Protein AF-A0A1G5KIU8-F1 (afdb_monomer_lite)

Secondary structure (DSSP, 8-state):
---------------------------SEEEEEEESSSTTEEEEEE-SSSSEEEEEE--SSSPPEEEEETTEEEEE-SSTT-PPPBB-EEEEEEEEEEEEEEETTEEEEEEEEEEEEEEE--SSS-EEEEEEEEEEEEEETTEEEEEEEEETTSTTHHHHHHHHHHHHTTT--TTTSPPEEESSPPP-B-

Foldseek 3Di:
DDDDDDDDDDDDDDDDDPDDDDDPPDQQKDKDKDFPDDPQKDWDDDDPDRAWTWMWGDDQVFIWIWIDGQQWTFIARAPDPDTEFIARADVPAWDTIKMFIDHNSHGFKIWTKGWHWDWDDDPPDTDIDTWIWIWMWTDDPRHIYTAAIFGPPDPPRVVVSVVCNVPPNVPDDPPPDDHYYHDDDDDTGD

pLDDT: mean 85.75, std 16.75, range [38.69, 98.81]

Structure (mmCIF, N/CA/C/O backbone):
data_AF-A0A1G5KIU8-F1
#
_entry.id   AF-A0A1G5KIU8-F1
#
loop_
_atom_site.group_PDB
_atom_site.id
_atom_site.type_symbol
_atom_site.label_atom_id
_atom_site.label_alt_id
_atom_site.label_comp_id
_atom_site.label_asym_id
_atom_site.label_entity_id
_atom_site.label_seq_id
_atom_site.pdbx_PDB_ins_code
_atom_site.Cartn_x
_atom_site.Cartn_y
_atom_site.Cartn_z
_atom_site.occupancy
_atom_site.B_iso_or_equiv
_atom_site.auth_seq_id
_atom_site.auth_comp_id
_atom_site.auth_asym_id
_atom_site.auth_atom_id
_atom_site.pdbx_PDB_model_num
ATOM 1 N N . MET A 1 1 ? 36.757 30.157 76.475 1.00 42.19 1 MET A N 1
ATOM 2 C CA . MET A 1 1 ? 35.934 31.330 76.841 1.00 42.19 1 MET A CA 1
ATOM 3 C C . MET A 1 1 ? 35.588 32.060 75.547 1.00 42.19 1 MET A C 1
ATOM 5 O O . MET A 1 1 ? 36.513 32.302 74.782 1.00 42.19 1 MET A O 1
ATOM 9 N N . ASN A 1 2 ? 34.291 32.345 75.343 1.00 38.69 2 ASN A N 1
ATOM 10 C CA . ASN A 1 2 ? 33.599 32.943 74.175 1.00 38.69 2 ASN A CA 1
ATOM 11 C C . ASN A 1 2 ? 33.426 32.095 72.889 1.00 38.69 2 ASN A C 1
ATOM 13 O O . ASN A 1 2 ? 34.360 31.392 72.514 1.00 38.69 2 ASN A O 1
ATOM 17 N N . PRO A 1 3 ? 32.333 32.294 72.111 1.00 53.41 3 PRO A N 1
ATOM 18 C CA . PRO A 1 3 ? 30.934 32.518 72.521 1.00 53.41 3 PRO A CA 1
ATOM 19 C C . PRO A 1 3 ? 29.900 31.734 71.661 1.00 53.41 3 PRO A C 1
ATOM 21 O O . PRO A 1 3 ? 30.242 30.947 70.781 1.00 53.41 3 PRO A O 1
ATOM 24 N N . GLU A 1 4 ? 28.624 31.955 71.979 1.00 43.19 4 GLU A N 1
ATOM 25 C CA . GLU A 1 4 ? 27.411 31.300 71.481 1.00 43.19 4 GLU A CA 1
ATOM 26 C C . GLU A 1 4 ? 26.907 31.764 70.091 1.00 43.19 4 GLU A C 1
ATOM 28 O O . GLU A 1 4 ? 27.058 32.916 69.696 1.00 43.19 4 GLU A O 1
ATOM 33 N N . ILE A 1 5 ? 26.283 30.804 69.394 1.00 52.97 5 ILE A N 1
ATOM 34 C CA . ILE A 1 5 ? 25.062 30.801 68.551 1.00 52.97 5 ILE A CA 1
ATOM 35 C C . ILE A 1 5 ? 24.464 32.148 68.085 1.00 52.97 5 ILE A C 1
ATOM 37 O O . ILE A 1 5 ? 24.001 32.924 68.910 1.00 52.97 5 ILE A O 1
ATOM 41 N N . VAL A 1 6 ? 24.212 32.274 66.768 1.00 42.62 6 VAL A N 1
ATOM 42 C CA . VAL A 1 6 ? 22.914 32.742 66.216 1.00 42.62 6 VAL A CA 1
ATOM 43 C C . VAL A 1 6 ? 22.621 31.993 64.904 1.00 42.62 6 VAL A C 1
ATOM 45 O O . VAL A 1 6 ? 23.309 32.191 63.906 1.00 42.62 6 VAL A O 1
ATOM 48 N N . VAL A 1 7 ? 21.593 31.139 64.886 1.00 48.84 7 VAL A N 1
ATOM 49 C CA . VAL A 1 7 ? 21.030 30.535 63.662 1.00 48.84 7 VAL A CA 1
ATOM 50 C C . VAL A 1 7 ? 19.710 31.242 63.360 1.00 48.84 7 VAL A C 1
ATOM 52 O O . VAL A 1 7 ? 18.773 31.168 64.150 1.00 48.84 7 VAL A O 1
ATOM 55 N N . LEU A 1 8 ? 19.632 31.932 62.220 1.00 44.78 8 LEU A N 1
ATOM 56 C CA . LEU A 1 8 ? 18.382 32.469 61.679 1.00 44.78 8 LEU A CA 1
ATOM 57 C C . LEU A 1 8 ? 17.614 31.349 60.965 1.00 44.78 8 LEU A C 1
ATOM 59 O O . LEU A 1 8 ? 18.066 30.827 59.947 1.00 44.78 8 LEU A O 1
ATOM 63 N N . ALA A 1 9 ? 16.443 30.993 61.489 1.00 45.09 9 ALA A N 1
ATOM 64 C CA . ALA A 1 9 ? 15.504 30.099 60.824 1.00 45.09 9 ALA A CA 1
ATOM 65 C C . ALA A 1 9 ? 14.709 30.873 59.756 1.00 45.09 9 ALA A C 1
ATOM 67 O O . ALA A 1 9 ? 13.923 31.762 60.082 1.00 45.09 9 ALA A O 1
ATOM 68 N N . ALA A 1 10 ? 14.899 30.530 58.481 1.00 51.41 10 ALA A N 1
ATOM 69 C CA . ALA A 1 10 ? 14.054 30.994 57.385 1.00 51.41 10 ALA A CA 1
ATOM 70 C C . ALA A 1 10 ? 12.892 30.007 57.187 1.00 51.41 10 ALA A C 1
ATOM 72 O O . ALA A 1 10 ? 13.098 28.856 56.804 1.00 51.41 10 ALA A O 1
ATOM 73 N N . ALA A 1 11 ? 11.665 30.451 57.460 1.00 55.78 11 ALA A N 1
ATOM 74 C CA . ALA A 1 11 ? 10.453 29.693 57.168 1.00 55.78 11 ALA A CA 1
ATOM 75 C C . ALA A 1 11 ? 10.149 29.763 55.660 1.00 55.78 11 ALA A C 1
ATOM 77 O O . ALA A 1 11 ? 9.696 30.792 55.159 1.00 55.78 11 ALA A O 1
ATOM 78 N N . ALA A 1 12 ? 10.410 28.679 54.927 1.00 56.47 12 ALA A N 1
ATOM 79 C CA . ALA A 1 12 ? 10.019 28.545 53.526 1.00 56.47 12 ALA A CA 1
ATOM 80 C C . ALA A 1 12 ? 8.592 27.978 53.440 1.00 56.47 12 ALA A C 1
ATOM 82 O O . ALA A 1 12 ? 8.334 26.833 53.805 1.00 56.47 12 ALA A O 1
ATOM 83 N N . CYS A 1 13 ? 7.665 28.815 52.976 1.00 47.84 13 CYS A N 1
ATOM 84 C CA . CYS A 1 13 ? 6.257 28.494 52.767 1.00 47.84 13 CYS A CA 1
ATOM 85 C C . CYS A 1 13 ? 6.114 27.507 51.591 1.00 47.84 13 CYS A C 1
ATOM 87 O O . CYS A 1 13 ? 6.379 27.857 50.439 1.00 47.84 13 CYS A O 1
ATOM 89 N N . THR A 1 14 ? 5.725 26.264 51.868 1.00 56.22 14 THR A N 1
ATOM 90 C CA . THR A 1 14 ? 5.451 25.230 50.864 1.00 56.22 14 THR A CA 1
ATOM 91 C C . THR A 1 14 ? 4.099 25.487 50.197 1.00 56.22 14 THR A C 1
ATOM 93 O O . THR A 1 14 ? 3.045 25.148 50.728 1.00 56.22 14 THR A O 1
ATOM 96 N N . PHE A 1 15 ? 4.115 26.077 49.000 1.00 55.81 15 PHE A N 1
ATOM 97 C CA . PHE A 1 15 ? 2.935 26.143 48.136 1.00 55.81 15 PHE A CA 1
ATOM 98 C C . PHE A 1 15 ? 2.619 24.743 47.592 1.00 55.81 15 PHE A C 1
ATOM 100 O O . PHE A 1 15 ? 3.294 24.240 46.695 1.00 55.81 15 PHE A O 1
ATOM 107 N N . ALA A 1 16 ? 1.586 24.104 48.143 1.00 58.34 16 ALA A N 1
ATOM 108 C CA . ALA A 1 16 ? 1.008 22.890 47.584 1.00 58.34 16 ALA A CA 1
ATOM 109 C C . ALA A 1 16 ? 0.236 23.245 46.301 1.00 58.34 16 ALA A C 1
ATOM 111 O O . ALA A 1 16 ? -0.897 23.718 46.357 1.00 58.34 16 ALA A O 1
ATOM 112 N N . PHE A 1 17 ? 0.857 23.040 45.138 1.00 60.34 17 PHE A N 1
ATOM 113 C CA . PHE A 1 17 ? 0.150 23.080 43.860 1.00 60.34 17 PHE A CA 1
ATOM 114 C C . PHE A 1 17 ? -0.729 21.824 43.739 1.00 60.34 17 PHE A C 1
ATOM 116 O O . PHE A 1 17 ? -0.189 20.715 43.768 1.00 60.34 17 PHE A O 1
ATOM 123 N N . PRO A 1 18 ? -2.062 21.943 43.600 1.00 56.31 18 PRO A N 1
ATOM 124 C CA . PRO A 1 18 ? -2.897 20.792 43.293 1.00 56.31 18 PRO A CA 1
ATOM 125 C C . PRO A 1 18 ? -2.510 20.263 41.908 1.00 56.31 18 PRO A C 1
ATOM 127 O O . PRO A 1 18 ? -2.566 20.984 40.911 1.00 56.31 18 PRO A O 1
ATOM 130 N N . ALA A 1 19 ? -2.086 19.001 41.850 1.00 61.44 19 ALA A N 1
ATOM 131 C CA . ALA A 1 19 ? -1.802 18.312 40.603 1.00 61.44 19 ALA A CA 1
ATOM 132 C C . ALA A 1 19 ? -3.113 18.133 39.823 1.00 61.44 19 ALA A C 1
ATOM 134 O O . ALA A 1 19 ? -3.921 17.261 40.143 1.00 61.44 19 ALA A O 1
ATOM 135 N N . LEU A 1 20 ? -3.343 18.965 38.801 1.00 64.88 20 LEU A N 1
ATOM 136 C CA . LEU A 1 20 ? -4.370 18.680 37.806 1.00 64.88 20 LEU A CA 1
ATOM 137 C C . LEU A 1 20 ? -3.975 17.390 37.079 1.00 64.88 20 LEU A C 1
ATOM 139 O O . LEU A 1 20 ? -2.972 17.349 36.365 1.00 64.88 20 LEU A O 1
ATOM 143 N N . ALA A 1 21 ? -4.773 16.339 37.260 1.00 56.06 21 ALA A N 1
ATOM 144 C CA . ALA A 1 21 ? -4.699 15.139 36.445 1.00 56.06 21 ALA A CA 1
ATOM 145 C C . ALA A 1 21 ? -4.994 15.524 34.987 1.00 56.06 21 ALA A C 1
ATOM 147 O O . ALA A 1 21 ? -6.122 15.867 34.637 1.00 56.06 21 ALA A O 1
ATOM 148 N N . GLN A 1 22 ? -3.966 15.505 34.140 1.00 53.38 22 GLN A N 1
ATOM 149 C CA . GLN A 1 22 ? -4.123 15.687 32.703 1.00 53.38 22 GLN A CA 1
ATOM 150 C C . GLN A 1 22 ? -4.703 14.393 32.128 1.00 53.38 22 GLN A C 1
ATOM 152 O O . GLN A 1 22 ? -3.988 13.415 31.919 1.00 53.38 22 GLN A O 1
ATOM 157 N N . THR A 1 23 ? -6.013 14.358 31.898 1.00 47.41 23 THR A N 1
ATOM 158 C CA . THR A 1 23 ? -6.638 13.312 31.090 1.00 47.41 23 THR A CA 1
ATOM 159 C C . THR A 1 23 ? -6.282 13.561 29.628 1.00 47.41 23 THR A C 1
ATOM 161 O O . THR A 1 23 ? -6.845 14.427 28.961 1.00 47.41 23 THR A O 1
ATOM 164 N N . SER A 1 24 ? -5.311 12.809 29.110 1.00 52.62 24 SER A N 1
ATOM 165 C CA . SER A 1 24 ? -5.066 12.743 27.674 1.00 52.62 24 SER A CA 1
ATOM 166 C C . SER A 1 24 ? -6.217 11.980 27.019 1.00 52.62 24 SER A C 1
ATOM 168 O O . SER A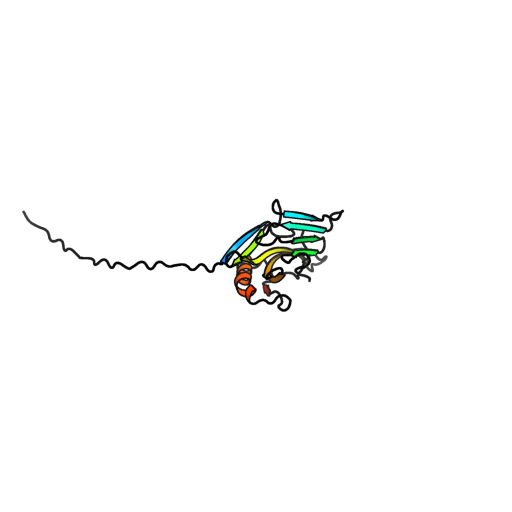 1 24 ? -6.248 10.752 26.979 1.00 52.62 24 SER A O 1
ATOM 170 N N . SER A 1 25 ? -7.194 12.717 26.493 1.00 52.16 25 SER A N 1
ATOM 171 C CA . SER A 1 25 ? -8.177 12.181 25.551 1.00 52.16 25 SER A CA 1
ATOM 172 C C . SER A 1 25 ? -7.442 11.781 24.271 1.00 52.16 25 SER A C 1
ATOM 174 O O . SER A 1 25 ? -7.351 12.558 23.321 1.00 52.16 25 SER A O 1
ATOM 176 N N . GLY A 1 26 ? -6.842 10.588 24.262 1.00 59.94 26 GLY A N 1
ATOM 177 C CA . GLY A 1 26 ? -6.290 9.996 23.051 1.00 59.94 26 GLY A CA 1
ATOM 178 C C . GLY A 1 26 ? -7.377 10.000 21.981 1.00 59.94 26 GLY A C 1
ATOM 179 O O . GLY A 1 26 ? -8.513 9.618 22.252 1.00 59.94 26 GLY A O 1
ATOM 180 N N . THR A 1 27 ? -7.049 10.451 20.772 1.00 66.50 27 THR A N 1
ATOM 181 C CA . THR A 1 27 ? -7.985 10.684 19.655 1.00 66.50 27 THR A CA 1
ATOM 182 C C . THR A 1 27 ? -8.676 9.417 19.135 1.00 66.50 27 THR A C 1
ATOM 184 O O . THR A 1 27 ? -9.233 9.427 18.043 1.00 66.50 27 THR A O 1
ATOM 187 N N . GLY A 1 28 ? -8.622 8.299 19.865 1.00 84.38 28 GLY A N 1
ATOM 188 C CA . GLY A 1 28 ? -9.102 6.988 19.437 1.00 84.38 28 GLY A CA 1
ATOM 189 C C . GLY A 1 28 ? -8.344 6.425 18.234 1.00 84.38 28 GLY A C 1
ATOM 190 O O . GLY A 1 28 ? -8.714 5.363 17.735 1.00 84.38 28 GLY A O 1
ATOM 191 N N . ARG A 1 29 ? -7.308 7.127 17.751 1.00 93.50 29 ARG A N 1
ATOM 192 C CA . ARG A 1 29 ? -6.517 6.732 16.591 1.00 93.50 29 ARG A CA 1
ATOM 193 C C . ARG A 1 29 ? -5.418 5.774 16.995 1.00 93.50 29 ARG A C 1
ATOM 195 O O . ARG A 1 29 ? -4.614 6.075 17.874 1.00 93.50 29 ARG A O 1
ATOM 202 N N . THR A 1 30 ? -5.376 4.635 16.324 1.00 96.88 30 THR A N 1
ATOM 203 C CA . THR A 1 30 ? -4.346 3.614 16.517 1.00 96.88 30 THR A CA 1
ATOM 204 C C . THR A 1 30 ? -3.905 3.049 15.172 1.00 96.88 30 THR A C 1
ATOM 206 O O . THR A 1 30 ? -4.512 3.316 14.132 1.00 96.88 30 THR A O 1
ATOM 209 N N . VAL A 1 31 ? -2.810 2.292 15.190 1.00 97.56 31 VAL A N 1
ATOM 210 C CA . VAL A 1 31 ? -2.226 1.663 14.005 1.00 97.56 31 VAL A CA 1
ATOM 211 C C . VAL A 1 31 ? -2.091 0.171 14.260 1.00 97.56 31 VAL A C 1
ATOM 213 O O . VAL A 1 31 ? -1.684 -0.234 15.349 1.00 97.56 31 VAL A O 1
ATOM 216 N N . ALA A 1 32 ? -2.409 -0.639 13.259 1.00 98.25 32 ALA A N 1
ATOM 217 C CA . ALA A 1 32 ? -2.139 -2.071 13.256 1.00 98.25 32 ALA A CA 1
ATOM 218 C C . ALA A 1 32 ? -1.384 -2.465 11.986 1.00 98.25 32 ALA A C 1
ATOM 220 O O . ALA A 1 32 ? -1.413 -1.748 10.989 1.00 98.25 32 ALA A O 1
ATOM 221 N N . TYR A 1 33 ? -0.717 -3.617 12.020 1.00 98.31 33 TYR A N 1
ATOM 222 C CA . TYR A 1 33 ? 0.023 -4.139 10.877 1.00 98.31 33 TYR A CA 1
ATOM 223 C C . TYR A 1 33 ? -0.380 -5.577 10.595 1.00 98.31 33 TYR A C 1
ATOM 225 O O . TYR A 1 33 ? -0.492 -6.382 11.521 1.00 98.31 33 TYR A O 1
ATOM 233 N N . THR A 1 34 ? -0.545 -5.901 9.318 1.00 98.38 34 THR A N 1
ATOM 234 C CA . THR A 1 34 ? -0.714 -7.282 8.851 1.00 98.38 34 THR A CA 1
ATOM 235 C C . THR A 1 34 ? 0.296 -7.584 7.759 1.00 98.38 34 THR A C 1
ATOM 237 O O . THR A 1 34 ? 0.764 -6.676 7.074 1.00 98.38 34 THR A O 1
ATOM 240 N N . GLU A 1 35 ? 0.643 -8.856 7.602 1.00 97.88 35 GLU A N 1
ATOM 241 C CA . GLU A 1 35 ? 1.580 -9.296 6.570 1.00 97.88 35 GLU A CA 1
ATOM 242 C C . GLU A 1 35 ? 0.864 -9.478 5.220 1.00 97.88 35 GLU A C 1
ATOM 244 O O . GLU A 1 35 ? -0.322 -9.812 5.176 1.00 97.88 35 GLU A O 1
ATOM 249 N N . THR A 1 36 ? 1.592 -9.277 4.121 1.00 96.25 36 THR A N 1
ATOM 250 C CA . THR A 1 36 ? 1.114 -9.483 2.737 1.00 96.25 36 THR A CA 1
ATOM 251 C C . THR A 1 36 ? 1.375 -10.895 2.212 1.00 96.25 36 THR A C 1
ATOM 253 O O . THR A 1 36 ? 0.907 -11.257 1.136 1.00 96.25 36 THR A O 1
ATOM 256 N N . SER A 1 37 ? 2.121 -11.708 2.966 1.00 94.50 37 SER A N 1
ATOM 257 C CA . SER A 1 37 ? 2.462 -13.091 2.626 1.00 94.50 37 SER A CA 1
ATOM 258 C C . SER A 1 37 ? 2.675 -13.942 3.886 1.00 94.50 37 SER A C 1
ATOM 260 O O . SER A 1 37 ? 2.728 -13.438 5.010 1.00 94.50 37 SER A O 1
ATOM 262 N N . GLY A 1 38 ? 2.803 -15.258 3.709 1.00 93.38 38 GLY A N 1
ATOM 263 C CA . GLY A 1 38 ? 3.096 -16.198 4.792 1.00 93.38 38 GLY A CA 1
ATOM 264 C C . GLY A 1 38 ? 1.851 -16.829 5.419 1.00 93.38 38 GLY A C 1
ATOM 265 O O . GLY A 1 38 ? 0.825 -17.005 4.771 1.00 93.38 38 GLY A O 1
ATOM 266 N N . LYS A 1 39 ? 1.948 -17.221 6.697 1.00 93.19 39 LYS A N 1
ATOM 267 C CA . LYS A 1 39 ? 0.963 -18.099 7.370 1.00 93.19 39 LYS A CA 1
ATOM 268 C C . LYS A 1 39 ? -0.434 -17.492 7.528 1.00 93.19 39 LYS A C 1
ATOM 270 O O . LYS A 1 39 ? -1.391 -18.219 7.777 1.00 93.19 39 LYS A O 1
ATOM 275 N N . THR A 1 40 ? -0.551 -16.171 7.445 1.00 92.88 40 THR A N 1
ATOM 276 C CA . THR A 1 40 ? -1.834 -15.459 7.509 1.00 92.88 40 THR A CA 1
ATOM 277 C C . THR A 1 40 ? -2.534 -15.392 6.160 1.00 92.88 40 THR A C 1
ATOM 279 O O . THR A 1 40 ? -3.638 -14.857 6.103 1.00 92.88 40 THR A O 1
ATOM 282 N N . CYS A 1 41 ? -1.916 -15.914 5.100 1.00 94.81 41 CYS A N 1
ATOM 283 C CA . CYS A 1 41 ? -2.399 -15.809 3.737 1.00 94.81 41 CYS A CA 1
ATOM 284 C C . CYS A 1 41 ? -2.779 -17.171 3.156 1.00 94.81 41 CYS A C 1
ATOM 286 O O . CYS A 1 41 ? -2.166 -18.194 3.460 1.00 94.81 41 CYS A O 1
ATOM 288 N N . LYS A 1 42 ? -3.809 -17.171 2.313 1.00 93.81 42 LYS A N 1
ATOM 289 C CA . LYS A 1 42 ? -4.342 -18.337 1.618 1.00 93.81 42 LYS A CA 1
ATOM 290 C C . LYS A 1 42 ? -4.435 -18.032 0.127 1.00 93.81 42 LYS A C 1
ATOM 292 O O . LYS A 1 42 ? -5.146 -17.109 -0.266 1.00 93.81 42 LYS A O 1
ATOM 297 N N . THR A 1 43 ? -3.760 -18.838 -0.685 1.00 91.00 43 THR A N 1
ATOM 298 C CA . THR A 1 43 ? -3.920 -18.843 -2.144 1.00 91.00 43 THR A CA 1
ATOM 299 C C . THR A 1 43 ? -5.329 -19.311 -2.501 1.00 91.00 43 THR A C 1
ATOM 301 O O . THR A 1 43 ? -5.814 -20.306 -1.955 1.00 91.00 43 THR A O 1
ATOM 304 N N . LEU A 1 44 ? -6.004 -18.565 -3.371 1.00 83.81 44 LEU A N 1
ATOM 305 C CA . LEU A 1 44 ? -7.387 -18.816 -3.775 1.00 83.81 44 LEU A CA 1
ATOM 306 C C . LEU A 1 44 ? -7.462 -19.556 -5.103 1.00 83.81 44 LEU A C 1
ATOM 308 O O . LEU A 1 44 ? -8.197 -20.534 -5.216 1.00 83.81 44 LEU A O 1
ATOM 312 N N . SER A 1 45 ? -6.667 -19.118 -6.072 1.00 74.00 45 SER A N 1
ATOM 313 C CA . SER A 1 45 ? -6.498 -19.797 -7.341 1.00 74.00 45 SER A CA 1
ATOM 314 C C . SER A 1 45 ? -5.024 -19.775 -7.737 1.00 74.00 45 SER A C 1
ATOM 316 O O . SER A 1 45 ? -4.265 -18.864 -7.401 1.00 74.00 45 SER A O 1
ATOM 318 N N . ASN A 1 46 ? -4.621 -20.848 -8.402 1.00 61.97 46 ASN A N 1
ATOM 319 C CA . ASN A 1 46 ? -3.411 -20.919 -9.198 1.00 61.97 46 ASN A CA 1
ATOM 320 C C . ASN A 1 46 ? -3.888 -21.559 -10.499 1.00 61.97 46 ASN A C 1
ATOM 322 O O . ASN A 1 46 ? -3.962 -22.788 -10.591 1.00 61.97 46 ASN A O 1
ATOM 326 N N . GLN A 1 47 ? -4.410 -20.747 -11.423 1.00 52.41 47 GLN A N 1
ATOM 327 C CA . GLN A 1 47 ? -4.767 -21.285 -12.733 1.00 52.41 47 GLN A CA 1
ATOM 328 C C . GLN A 1 47 ? -3.469 -21.787 -13.376 1.00 52.41 47 GLN A C 1
ATOM 330 O O . GLN A 1 47 ? -2.435 -21.130 -13.281 1.00 52.41 47 GLN A O 1
ATOM 335 N N . GLY A 1 48 ? -3.505 -23.018 -13.891 1.00 46.69 48 GLY A N 1
ATOM 336 C CA . GLY A 1 48 ? -2.322 -23.756 -14.329 1.00 46.69 48 GLY A CA 1
ATOM 337 C C . GLY A 1 48 ? -1.385 -22.937 -15.222 1.00 46.69 48 GLY A C 1
ATOM 338 O O . GLY A 1 48 ? -1.824 -22.086 -15.983 1.00 46.69 48 GLY A O 1
ATOM 339 N N . GLU A 1 49 ? -0.091 -23.233 -15.092 1.00 48.19 49 GLU A N 1
ATOM 340 C CA . GLU A 1 49 ? 1.037 -22.556 -15.751 1.00 48.19 49 GLU A CA 1
ATOM 341 C C . GLU A 1 49 ? 1.273 -21.083 -15.356 1.00 48.19 49 GLU A C 1
ATOM 343 O O . GLU A 1 49 ? 1.759 -20.288 -16.142 1.00 48.19 49 GLU A O 1
ATOM 348 N N . GLY A 1 50 ? 1.053 -20.728 -14.084 1.00 54.75 50 GLY A N 1
ATOM 349 C CA . GLY A 1 50 ? 1.874 -19.710 -13.406 1.00 54.75 50 GLY A CA 1
ATOM 350 C C . GLY A 1 50 ? 1.730 -18.253 -13.867 1.00 54.75 50 GLY A C 1
ATOM 351 O O . GLY A 1 50 ? 2.589 -17.443 -13.525 1.00 54.75 50 GLY A O 1
ATOM 352 N N . GLU A 1 51 ? 0.676 -17.904 -14.607 1.00 70.38 51 GLU A N 1
ATOM 353 C CA . GLU A 1 51 ? 0.483 -16.534 -15.106 1.00 70.38 51 GLU A CA 1
ATOM 354 C C . GLU A 1 51 ? -0.291 -15.613 -14.159 1.00 70.38 51 GLU A C 1
ATOM 356 O O . GLU A 1 51 ? -0.094 -14.400 -14.222 1.00 70.38 51 GLU A O 1
ATOM 361 N N . ILE A 1 52 ? -1.164 -16.156 -13.303 1.00 78.56 52 ILE A N 1
ATOM 362 C CA . ILE A 1 52 ? -1.992 -15.378 -12.371 1.00 78.56 52 ILE A CA 1
ATOM 363 C C . ILE A 1 52 ? -2.010 -16.077 -11.014 1.00 78.56 52 ILE A C 1
ATOM 365 O O . ILE A 1 52 ? -2.464 -17.217 -10.891 1.00 78.56 52 ILE A O 1
ATOM 369 N N . VAL A 1 53 ? -1.545 -15.372 -9.985 1.00 87.88 53 VAL A N 1
ATOM 370 C CA . VAL A 1 53 ? -1.585 -15.832 -8.597 1.00 87.88 53 VAL A CA 1
ATOM 371 C C . VAL A 1 53 ? -2.535 -14.947 -7.808 1.00 87.88 53 VAL A C 1
ATOM 373 O O . VAL A 1 53 ? -2.339 -13.739 -7.710 1.00 87.88 53 VAL A O 1
ATOM 376 N N . GLU A 1 54 ? -3.545 -15.561 -7.198 1.00 90.62 54 GLU A N 1
ATOM 377 C CA . GLU A 1 54 ? -4.514 -14.862 -6.357 1.00 90.62 54 GLU A CA 1
ATOM 378 C C . GLU A 1 54 ? -4.436 -15.364 -4.919 1.00 90.62 54 GLU A C 1
ATOM 380 O O . GLU A 1 54 ? -4.462 -16.572 -4.654 1.00 90.62 54 GLU A O 1
ATOM 385 N N . TRP A 1 55 ? -4.393 -14.450 -3.954 1.00 92.88 55 TRP A N 1
ATOM 386 C CA . TRP A 1 55 ? -4.411 -14.814 -2.541 1.00 92.88 55 TRP A CA 1
ATOM 387 C C . TRP A 1 55 ? -5.147 -13.789 -1.688 1.00 92.88 55 TRP A C 1
ATOM 389 O O . TRP A 1 55 ? -5.321 -12.633 -2.057 1.00 92.88 55 TRP A O 1
ATOM 399 N N . LYS A 1 56 ? -5.587 -14.229 -0.510 1.00 94.56 56 LYS A N 1
ATOM 400 C CA . LYS A 1 56 ? -6.100 -13.354 0.549 1.00 94.56 56 LYS A CA 1
ATOM 401 C C . LYS A 1 56 ? -5.251 -13.488 1.788 1.00 94.56 56 LYS A C 1
ATOM 403 O O . LYS A 1 56 ? -4.804 -14.589 2.102 1.00 94.56 56 LYS A O 1
ATOM 408 N N . CYS A 1 57 ? -5.075 -12.400 2.520 1.00 95.50 57 CYS A N 1
ATOM 409 C CA . CYS A 1 57 ? -4.430 -12.415 3.828 1.00 95.50 57 CYS A CA 1
ATOM 410 C C . CYS A 1 57 ? -5.408 -11.986 4.912 1.00 95.50 57 CYS A C 1
ATOM 412 O O . CYS A 1 57 ? -6.281 -11.165 4.663 1.00 95.50 57 CYS A O 1
ATOM 414 N N . ARG A 1 58 ? -5.232 -12.502 6.132 1.00 96.62 58 ARG A N 1
ATOM 415 C CA . ARG A 1 58 ? -5.981 -12.021 7.295 1.00 96.62 58 ARG A CA 1
ATOM 416 C C . ARG A 1 58 ? -5.657 -10.549 7.548 1.00 96.62 58 ARG A C 1
ATOM 418 O O . ARG A 1 58 ? -4.520 -10.233 7.903 1.00 96.62 58 ARG A O 1
ATOM 425 N N . GLY A 1 59 ? -6.650 -9.681 7.388 1.00 95.44 59 GLY A N 1
ATOM 426 C CA . GLY A 1 59 ? -6.523 -8.247 7.652 1.00 95.44 59 GLY A CA 1
ATOM 427 C C . GLY A 1 59 ? -7.139 -7.821 8.988 1.00 95.44 59 GLY A C 1
ATOM 428 O O . GLY A 1 59 ? -7.359 -8.638 9.886 1.00 95.44 59 GLY A O 1
ATOM 429 N N . VAL A 1 60 ? -7.418 -6.521 9.131 1.00 95.88 60 VAL A N 1
ATOM 430 C CA . VAL A 1 60 ? -8.135 -5.970 10.292 1.00 95.88 60 VAL A CA 1
ATOM 431 C C . VAL A 1 60 ? -9.563 -5.660 9.873 1.00 95.88 60 VAL A C 1
ATOM 433 O O . VAL A 1 60 ? -9.786 -4.798 9.034 1.00 95.88 60 VAL A O 1
ATOM 436 N N . GLY A 1 61 ? -10.540 -6.387 10.419 1.00 91.50 61 GLY A N 1
ATOM 437 C CA . GLY A 1 61 ? -11.964 -6.231 10.085 1.00 91.50 61 GLY A CA 1
ATOM 438 C C . GLY A 1 61 ? -12.367 -6.707 8.682 1.00 91.50 61 GLY A C 1
ATOM 439 O O . GLY A 1 61 ? -13.546 -6.962 8.461 1.00 91.50 61 GLY A O 1
ATOM 440 N N . ARG A 1 62 ? -11.411 -6.862 7.759 1.00 92.31 62 ARG A N 1
ATOM 441 C CA . ARG A 1 62 ? -11.585 -7.422 6.416 1.00 92.31 62 ARG A CA 1
ATOM 442 C C . ARG A 1 62 ? -10.267 -7.962 5.871 1.00 92.31 62 ARG A C 1
ATOM 444 O O . ARG A 1 62 ? -9.209 -7.498 6.292 1.00 92.31 62 ARG A O 1
ATOM 451 N N . ASP A 1 63 ? -10.342 -8.888 4.924 1.00 94.62 63 ASP A N 1
ATOM 452 C CA . ASP A 1 63 ? -9.173 -9.544 4.337 1.00 94.62 63 ASP A CA 1
ATOM 453 C C . ASP A 1 63 ? -8.780 -8.877 3.011 1.00 94.62 63 ASP A C 1
ATOM 455 O O . ASP A 1 63 ? -9.599 -8.873 2.091 1.00 94.62 63 ASP A O 1
ATOM 459 N N . PRO A 1 64 ? -7.562 -8.316 2.879 1.00 95.50 64 PRO A N 1
ATOM 460 C CA . PRO A 1 64 ? -7.060 -7.860 1.590 1.00 95.50 64 PRO A CA 1
ATOM 461 C C . PRO A 1 64 ? -6.928 -9.027 0.608 1.00 95.50 64 PRO A C 1
ATOM 463 O O . PRO A 1 64 ? -6.425 -10.101 0.961 1.00 95.50 64 PRO A O 1
ATOM 466 N N . PHE A 1 65 ? -7.360 -8.781 -0.623 1.00 94.50 65 PHE A N 1
ATOM 467 C CA . PHE A 1 65 ? -7.189 -9.640 -1.784 1.00 94.50 65 PHE A CA 1
ATOM 468 C C . PHE A 1 65 ? -6.032 -9.127 -2.636 1.00 94.50 65 PHE A C 1
ATOM 470 O O . PHE A 1 65 ? -5.829 -7.926 -2.785 1.00 94.50 65 PHE A O 1
ATOM 477 N N . PHE A 1 66 ? -5.269 -10.050 -3.191 1.00 94.00 66 PHE A N 1
ATOM 478 C CA . PHE A 1 66 ? -4.106 -9.767 -4.005 1.00 94.00 66 PHE A CA 1
ATOM 479 C C . PHE A 1 66 ? -4.217 -10.572 -5.289 1.00 94.00 66 PHE A C 1
ATOM 481 O O . PHE A 1 66 ? -4.562 -11.756 -5.248 1.00 94.00 66 PHE A O 1
ATOM 488 N N . ILE A 1 67 ? -3.883 -9.927 -6.397 1.00 92.06 67 ILE A N 1
ATOM 489 C CA . ILE A 1 67 ? -3.738 -10.546 -7.707 1.00 92.06 67 ILE A CA 1
ATOM 490 C C . ILE A 1 67 ? -2.388 -10.130 -8.276 1.00 92.06 67 ILE A C 1
ATOM 492 O O . ILE A 1 67 ? -2.100 -8.940 -8.386 1.00 92.06 67 ILE A O 1
ATOM 496 N N . ASP A 1 68 ? -1.559 -11.110 -8.604 1.00 90.12 68 ASP A N 1
ATOM 497 C CA . ASP A 1 68 ? -0.273 -10.917 -9.263 1.00 90.12 68 ASP A CA 1
ATOM 498 C C . ASP A 1 68 ? -0.296 -11.663 -10.591 1.00 90.12 68 ASP A C 1
ATOM 500 O O . ASP A 1 68 ? -0.206 -12.893 -10.633 1.00 90.12 68 ASP A O 1
ATOM 504 N N . ALA A 1 69 ? -0.499 -10.908 -11.667 1.00 86.69 69 ALA A N 1
ATOM 505 C CA . ALA A 1 69 ?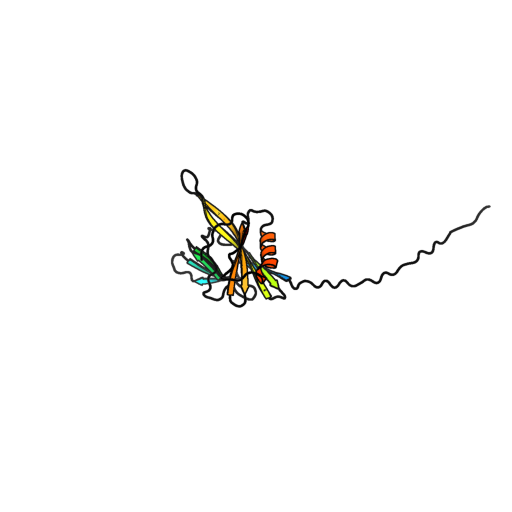 -0.352 -11.377 -13.029 1.00 86.69 69 ALA A CA 1
ATOM 506 C C . ALA A 1 69 ? 0.829 -10.676 -13.700 1.00 86.69 69 ALA A C 1
ATOM 508 O O . ALA A 1 69 ? 1.159 -9.534 -13.378 1.00 86.69 69 ALA A O 1
ATOM 509 N N . VAL A 1 70 ? 1.408 -11.322 -14.715 1.00 81.62 70 VAL A N 1
ATOM 510 C CA . VAL A 1 70 ? 2.631 -10.860 -15.404 1.00 81.62 70 VAL A CA 1
ATOM 511 C C . VAL A 1 70 ? 2.593 -9.371 -15.781 1.00 81.62 70 VAL A C 1
ATOM 513 O O . VAL A 1 70 ? 3.596 -8.667 -15.667 1.00 81.62 70 VAL A O 1
ATOM 516 N N . THR A 1 71 ? 1.441 -8.871 -16.232 1.00 86.25 71 THR A N 1
ATOM 517 C CA . THR A 1 71 ? 1.284 -7.480 -16.690 1.00 86.25 71 THR A CA 1
ATOM 518 C C . THR A 1 71 ? 0.393 -6.624 -15.791 1.00 86.25 71 THR A C 1
ATOM 520 O O . THR A 1 71 ? 0.340 -5.402 -15.987 1.00 86.25 71 THR A O 1
ATOM 523 N N . LEU A 1 72 ? -0.271 -7.231 -14.802 1.00 89.50 72 LEU A N 1
ATOM 524 C CA . LEU A 1 72 ? -1.251 -6.572 -13.948 1.00 89.50 72 LEU A CA 1
ATOM 525 C C . LEU A 1 72 ? -1.215 -7.129 -12.525 1.00 89.50 72 LEU A C 1
ATOM 527 O O . LEU A 1 72 ? -1.565 -8.274 -12.268 1.00 89.50 72 LEU A O 1
ATOM 531 N N . GLY A 1 73 ? -0.847 -6.258 -11.602 1.00 92.31 73 GLY A N 1
ATOM 532 C CA . GLY A 1 73 ? -0.888 -6.476 -10.176 1.00 92.31 73 GLY A CA 1
ATOM 533 C C . GLY A 1 73 ? -1.941 -5.606 -9.513 1.00 92.31 73 GLY A C 1
ATOM 534 O O . GLY A 1 73 ? -2.142 -4.463 -9.921 1.00 92.31 73 GLY A O 1
ATOM 535 N N . GLY A 1 74 ? -2.587 -6.115 -8.471 1.00 93.81 74 GLY A N 1
ATOM 536 C CA . GLY A 1 74 ? -3.575 -5.372 -7.698 1.00 93.81 74 GLY A CA 1
ATOM 537 C C . GLY A 1 74 ? -3.630 -5.817 -6.242 1.00 93.81 74 GLY A C 1
ATOM 538 O O . GLY A 1 74 ? -3.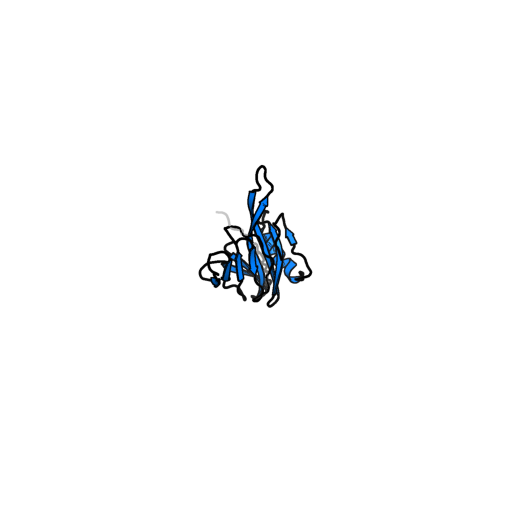473 -6.998 -5.930 1.00 93.81 74 GLY A O 1
ATOM 539 N N . VAL A 1 75 ? -3.867 -4.858 -5.348 1.00 95.38 75 VAL A N 1
ATOM 540 C CA . VAL A 1 75 ? -4.225 -5.124 -3.951 1.00 95.38 75 VAL A CA 1
ATOM 541 C C . VAL A 1 75 ? -5.574 -4.484 -3.705 1.00 95.38 75 VAL A C 1
ATOM 543 O O . VAL A 1 75 ? -5.692 -3.259 -3.736 1.00 95.38 75 VAL A O 1
ATOM 546 N N . ALA A 1 76 ? -6.561 -5.327 -3.451 1.00 95.00 76 ALA A N 1
ATOM 547 C CA . ALA A 1 76 ? -7.921 -4.922 -3.204 1.00 95.00 76 ALA A CA 1
ATOM 548 C C . ALA A 1 76 ? -8.272 -5.064 -1.728 1.00 95.00 76 ALA A C 1
ATOM 550 O O . ALA A 1 76 ? -7.980 -6.067 -1.074 1.00 95.00 76 ALA A O 1
ATOM 551 N N . PHE A 1 77 ? -8.916 -4.039 -1.200 1.00 95.25 77 PHE A N 1
ATOM 552 C CA . PHE A 1 77 ? -9.516 -4.040 0.116 1.00 95.25 77 PHE A CA 1
ATOM 553 C C . PHE A 1 77 ? -11.026 -4.125 0.015 1.00 95.25 77 PHE A C 1
ATOM 555 O O . PHE A 1 77 ? -11.600 -4.548 1.003 1.00 95.25 77 PHE A O 1
ATOM 562 N N . GLY A 1 78 ? -11.654 -3.773 -1.114 1.00 88.06 78 GLY A N 1
ATOM 563 C CA . GLY A 1 78 ? -13.096 -3.883 -1.363 1.00 88.06 78 GLY A CA 1
ATOM 564 C C . GLY A 1 78 ? -13.671 -5.295 -1.177 1.00 88.06 78 GLY A C 1
ATOM 565 O O . GLY A 1 78 ? -12.960 -6.273 -0.946 1.00 88.06 78 GLY A O 1
ATOM 566 N N . LYS A 1 79 ? -15.000 -5.413 -1.169 1.00 81.06 79 LYS A N 1
ATOM 567 C CA . LYS A 1 79 ? -15.669 -6.723 -1.157 1.00 81.06 79 LYS A CA 1
ATOM 568 C C . LYS A 1 79 ? -15.488 -7.404 -2.512 1.00 81.06 79 LYS A C 1
ATOM 570 O O . LYS A 1 79 ? -15.439 -6.727 -3.531 1.00 81.06 79 LYS A O 1
ATOM 575 N N . ASP A 1 80 ? -15.435 -8.736 -2.486 1.00 61.91 80 ASP A N 1
ATOM 576 C CA . ASP A 1 80 ? -15.307 -9.648 -3.630 1.00 61.91 80 ASP A CA 1
ATOM 577 C C . ASP A 1 80 ? -15.909 -9.093 -4.939 1.00 61.91 80 ASP A C 1
ATOM 579 O O . ASP A 1 80 ? -17.123 -9.137 -5.139 1.00 61.91 80 ASP A O 1
ATOM 583 N N . GLY A 1 81 ? -15.044 -8.571 -5.819 1.00 51.00 81 GLY A N 1
ATOM 584 C CA . GLY A 1 81 ? -15.390 -8.057 -7.151 1.00 51.00 81 GLY A CA 1
ATOM 585 C C . GLY A 1 81 ? -15.110 -6.566 -7.375 1.00 51.00 81 GLY A C 1
ATOM 586 O O . GLY A 1 81 ? -14.936 -6.163 -8.527 1.00 51.00 81 GLY A O 1
ATOM 587 N N . GLU A 1 82 ? -15.014 -5.755 -6.316 1.00 64.19 82 GLU A N 1
ATOM 588 C CA . GLU A 1 82 ? -14.502 -4.385 -6.433 1.00 64.19 82 GLU A CA 1
ATOM 589 C C . GLU A 1 82 ? -12.981 -4.432 -6.586 1.00 64.19 82 GLU A C 1
ATOM 591 O O . GLU A 1 82 ? -12.274 -4.891 -5.689 1.00 64.19 82 GLU A O 1
ATOM 596 N N . HIS A 1 83 ? -12.496 -3.991 -7.746 1.00 70.81 83 HIS A N 1
ATOM 597 C CA . HIS A 1 83 ? -11.072 -3.874 -8.017 1.00 70.81 83 HIS A CA 1
ATOM 598 C C . HIS A 1 83 ? -10.659 -2.417 -7.850 1.00 70.81 83 HIS A C 1
ATOM 600 O O . HIS A 1 83 ? -11.169 -1.523 -8.526 1.00 70.81 83 HIS A O 1
ATOM 606 N N . GLU A 1 84 ? -9.732 -2.175 -6.937 1.00 91.12 84 GLU A N 1
ATOM 607 C CA . GLU A 1 84 ? -8.964 -0.944 -6.910 1.00 91.12 84 GLU A CA 1
ATOM 608 C C . GLU A 1 84 ? -7.952 -0.903 -8.067 1.00 91.12 84 GLU A C 1
ATOM 610 O O . GLU A 1 84 ? -7.570 -1.954 -8.591 1.00 91.12 84 GLU A O 1
ATOM 615 N N . PRO A 1 85 ? -7.479 0.299 -8.453 1.00 93.69 85 PRO A N 1
ATOM 616 C CA . PRO A 1 85 ? -6.554 0.442 -9.568 1.00 93.69 85 PRO A CA 1
ATOM 617 C C . PRO A 1 85 ? -5.319 -0.461 -9.449 1.00 93.69 85 PRO A C 1
ATOM 619 O O . PRO A 1 85 ? -4.632 -0.474 -8.425 1.00 93.69 85 PRO A O 1
ATOM 622 N N . GLY A 1 86 ? -5.000 -1.178 -10.521 1.00 93.69 86 GLY A N 1
ATOM 623 C CA . GLY A 1 86 ? -3.824 -2.029 -10.628 1.00 93.69 86 GLY A CA 1
ATOM 624 C C . GLY A 1 86 ? -2.554 -1.289 -11.057 1.00 93.69 86 GLY A C 1
ATOM 625 O O . GLY A 1 86 ? -2.536 -0.087 -11.335 1.00 93.69 86 GLY A O 1
ATOM 626 N N . PHE A 1 87 ? -1.453 -2.027 -11.133 1.00 94.81 87 PHE A N 1
ATOM 627 C CA . PHE A 1 87 ? -0.132 -1.554 -11.542 1.00 94.81 87 PHE A CA 1
ATOM 628 C C . PHE A 1 87 ? 0.619 -2.651 -12.301 1.00 94.81 87 PHE A C 1
ATOM 630 O O . PHE A 1 87 ? 0.250 -3.814 -12.233 1.00 94.81 87 PHE A O 1
ATOM 637 N N . THR A 1 88 ? 1.682 -2.312 -13.031 1.00 94.00 88 THR A N 1
ATOM 638 C CA . THR A 1 88 ? 2.576 -3.333 -13.605 1.00 94.00 88 THR A CA 1
ATOM 639 C C . THR A 1 88 ? 3.536 -3.810 -12.513 1.00 94.00 88 THR A C 1
ATOM 641 O O . THR A 1 88 ? 4.371 -3.008 -12.078 1.00 94.00 88 THR A O 1
ATOM 644 N N . PRO A 1 89 ? 3.428 -5.060 -12.032 1.00 92.44 89 PRO A N 1
ATOM 645 C CA . PRO A 1 89 ? 4.187 -5.507 -10.876 1.00 92.44 89 PRO A CA 1
ATOM 646 C C . PRO A 1 89 ? 5.658 -5.741 -11.225 1.00 92.44 89 PRO A C 1
ATOM 648 O O . PRO A 1 89 ? 6.026 -5.991 -12.377 1.00 92.44 89 PRO A O 1
ATOM 651 N N . SER A 1 90 ? 6.517 -5.620 -10.216 1.00 91.81 90 SER A N 1
ATOM 652 C CA . SER A 1 90 ? 7.893 -6.117 -10.268 1.00 91.81 90 SER A CA 1
ATOM 653 C C . SER A 1 90 ? 7.982 -7.542 -9.717 1.00 91.81 90 SER A C 1
ATOM 655 O O . SER A 1 90 ? 6.996 -8.069 -9.215 1.00 91.81 90 SER A O 1
ATOM 657 N N . GLN A 1 91 ? 9.164 -8.168 -9.776 1.00 88.69 91 GLN A N 1
ATOM 658 C CA . GLN A 1 91 ? 9.371 -9.490 -9.158 1.00 88.69 91 GLN A CA 1
ATOM 659 C C . GLN A 1 91 ? 9.100 -9.477 -7.648 1.00 88.69 91 GLN A C 1
ATOM 661 O O . GLN A 1 91 ? 8.644 -10.466 -7.083 1.00 88.69 91 GLN A O 1
ATOM 666 N N . GLU A 1 92 ? 9.386 -8.356 -6.984 1.00 90.00 92 GLU A N 1
ATOM 667 C CA . GLU A 1 92 ? 8.805 -8.080 -5.676 1.00 90.00 92 GLU A CA 1
ATOM 668 C C . GLU A 1 92 ? 7.452 -7.417 -5.933 1.00 90.00 92 GLU A C 1
ATOM 670 O O . GLU A 1 92 ? 7.407 -6.365 -6.554 1.00 90.00 92 GLU A O 1
ATOM 675 N N . PHE A 1 93 ? 6.345 -8.031 -5.530 1.00 90.62 93 PHE A N 1
ATOM 676 C CA . PHE A 1 93 ? 5.006 -7.516 -5.833 1.00 90.62 93 PHE A CA 1
ATOM 677 C C . PHE A 1 93 ? 4.608 -6.365 -4.891 1.00 90.62 93 PHE A C 1
ATOM 679 O O . PHE A 1 93 ? 4.272 -5.248 -5.299 1.00 90.62 93 PHE A O 1
ATOM 686 N N . THR A 1 94 ? 4.723 -6.624 -3.586 1.00 95.44 94 THR A N 1
ATOM 687 C CA . THR A 1 94 ? 4.389 -5.692 -2.500 1.00 95.44 94 THR A CA 1
ATOM 688 C C . THR A 1 94 ? 5.427 -5.729 -1.393 1.00 95.44 94 THR A C 1
ATOM 690 O O . THR A 1 94 ? 6.114 -6.730 -1.202 1.00 95.44 94 THR A O 1
ATOM 693 N N . GLY A 1 95 ? 5.476 -4.669 -0.583 1.00 96.81 95 GLY A N 1
ATOM 694 C CA . GLY A 1 95 ? 6.178 -4.706 0.697 1.00 96.81 95 GLY A CA 1
ATOM 695 C C . GLY A 1 95 ? 5.567 -5.743 1.640 1.00 96.81 95 GLY A C 1
ATOM 696 O O . GLY A 1 95 ? 4.449 -6.212 1.444 1.00 96.81 95 GLY A O 1
ATOM 697 N N . LYS A 1 96 ? 6.296 -6.080 2.705 1.00 97.25 96 LYS A N 1
ATOM 698 C CA . LYS A 1 96 ? 5.914 -7.168 3.624 1.00 97.25 96 LYS A CA 1
ATOM 699 C C . LYS A 1 96 ? 4.651 -6.883 4.439 1.00 97.25 96 LYS A C 1
ATOM 701 O O . LYS A 1 96 ? 4.006 -7.816 4.896 1.00 97.25 96 LYS A O 1
ATOM 706 N N . LYS A 1 97 ? 4.305 -5.607 4.634 1.00 97.81 97 LYS A N 1
ATOM 707 C CA . LYS A 1 97 ? 3.254 -5.182 5.561 1.00 97.81 97 LYS A CA 1
ATOM 708 C C . LYS A 1 97 ? 2.239 -4.249 4.923 1.00 97.81 97 LYS A C 1
ATOM 710 O O . LYS A 1 97 ? 2.591 -3.415 4.089 1.00 97.81 97 LYS A O 1
ATOM 715 N N . ILE A 1 98 ? 1.015 -4.353 5.424 1.00 98.62 98 ILE A N 1
ATOM 716 C CA . ILE A 1 98 ? -0.036 -3.346 5.309 1.00 98.62 98 ILE A CA 1
ATOM 717 C C . ILE A 1 98 ? -0.133 -2.634 6.654 1.00 98.62 98 ILE A C 1
ATOM 719 O O . ILE A 1 98 ? -0.253 -3.281 7.696 1.00 98.62 98 ILE A O 1
ATOM 723 N N . GLU A 1 99 ? -0.086 -1.310 6.627 1.00 98.69 99 GLU A N 1
ATOM 724 C CA . GLU A 1 99 ? -0.419 -0.461 7.763 1.00 98.69 99 GLU A CA 1
ATOM 725 C C . GLU A 1 99 ? -1.917 -0.146 7.735 1.00 98.69 99 GLU A C 1
ATOM 727 O O . GLU A 1 99 ? -2.435 0.353 6.740 1.00 98.69 99 GLU A O 1
ATOM 732 N N . TRP A 1 100 ? -2.614 -0.422 8.832 1.00 98.56 100 TRP A N 1
ATOM 733 C CA . TRP A 1 100 ? -4.035 -0.140 9.009 1.00 98.56 100 TRP A CA 1
ATOM 734 C C . TRP A 1 100 ? -4.194 1.055 9.935 1.00 98.56 100 TRP A C 1
ATOM 736 O O . TRP A 1 100 ? -3.752 1.015 11.086 1.00 98.56 100 TRP A O 1
ATOM 746 N N . ARG A 1 101 ? -4.862 2.101 9.452 1.00 98.06 101 ARG A N 1
ATOM 747 C CA . ARG A 1 101 ? -5.231 3.267 10.256 1.00 98.06 101 ARG A CA 1
ATOM 748 C C . ARG A 1 101 ? -6.593 3.007 10.883 1.00 98.06 101 ARG A C 1
ATOM 750 O O . ARG A 1 101 ? -7.563 2.711 10.180 1.00 98.06 101 ARG A O 1
ATOM 757 N N . LEU A 1 102 ? -6.661 3.094 12.207 1.00 97.31 102 LEU A N 1
ATOM 758 C CA . LEU A 1 102 ? -7.841 2.751 12.996 1.00 97.31 102 LEU A CA 1
ATOM 759 C C . LEU A 1 102 ? -8.393 3.992 13.695 1.00 97.31 102 LEU A C 1
ATOM 761 O O . LEU A 1 102 ? -7.631 4.811 14.200 1.00 97.31 102 LEU A O 1
ATOM 765 N N . GLN A 1 103 ? -9.715 4.093 13.774 1.00 95.81 103 GLN A N 1
ATOM 766 C CA . GLN A 1 103 ? -10.438 5.062 14.589 1.00 95.81 103 GLN A CA 1
ATOM 767 C C . GLN A 1 103 ? -11.385 4.280 15.499 1.00 95.81 103 GLN A C 1
ATOM 769 O O . GLN A 1 103 ? -12.282 3.584 15.024 1.00 95.81 103 GLN A O 1
ATOM 774 N N . ASN A 1 104 ? -11.176 4.363 16.813 1.00 94.19 104 ASN A N 1
ATOM 775 C CA . ASN A 1 104 ? -11.938 3.613 17.817 1.00 94.19 104 ASN A CA 1
ATOM 776 C C . ASN A 1 104 ? -11.970 2.099 17.517 1.00 94.19 104 ASN A C 1
ATOM 778 O O . ASN A 1 104 ? -13.015 1.457 17.590 1.00 94.19 104 ASN A O 1
ATOM 782 N N . GLY A 1 105 ? -10.824 1.545 17.102 1.00 93.56 105 GLY A N 1
ATOM 783 C CA . GLY A 1 105 ? -10.671 0.127 16.754 1.00 93.56 105 GLY A CA 1
ATOM 784 C C . GLY A 1 105 ? -11.236 -0.284 15.388 1.00 93.56 105 GLY A C 1
ATOM 785 O O . GLY A 1 105 ? -11.059 -1.435 14.997 1.00 93.56 105 GLY A O 1
ATOM 786 N N . LYS A 1 106 ? -11.875 0.625 14.639 1.00 94.69 106 LYS A N 1
ATOM 787 C CA . LYS A 1 106 ? -12.379 0.354 13.285 1.00 94.69 106 LYS A CA 1
ATOM 788 C C . LYS A 1 106 ? -11.407 0.877 12.224 1.00 94.69 106 LYS A C 1
ATOM 790 O O . LYS A 1 106 ? -11.000 2.036 12.321 1.00 94.69 106 LYS A O 1
ATOM 795 N N . PRO A 1 107 ? -11.042 0.075 11.213 1.00 96.56 107 PRO A N 1
ATOM 796 C CA . PRO A 1 107 ? -10.165 0.523 10.141 1.00 96.56 107 PRO A CA 1
ATOM 797 C C . PRO A 1 107 ? -10.885 1.500 9.217 1.00 96.56 107 PRO A C 1
ATOM 799 O O . PRO A 1 107 ? -12.020 1.264 8.812 1.00 96.56 107 PRO A O 1
ATOM 802 N N . TYR A 1 108 ? -10.212 2.601 8.893 1.00 96.88 108 TYR A N 1
ATOM 803 C CA . TYR A 1 108 ? -10.728 3.625 7.982 1.00 96.88 108 TYR A CA 1
ATOM 804 C C . TYR A 1 108 ? -9.798 3.876 6.793 1.00 96.88 108 TYR A C 1
ATOM 806 O O . TYR A 1 108 ? -10.238 4.412 5.778 1.00 96.88 108 TYR A O 1
ATOM 814 N N . ALA A 1 109 ? -8.531 3.468 6.886 1.00 98.19 109 ALA A N 1
ATOM 815 C CA . ALA A 1 109 ? -7.596 3.526 5.775 1.00 98.19 109 ALA A CA 1
ATOM 816 C C . ALA A 1 109 ? -6.517 2.452 5.871 1.00 98.19 109 ALA A C 1
ATOM 818 O O . ALA A 1 109 ? -6.227 1.941 6.957 1.00 98.19 109 ALA A O 1
ATOM 819 N N . THR A 1 110 ? -5.899 2.152 4.734 1.00 98.62 110 THR A N 1
ATOM 820 C CA . THR A 1 110 ? -4.712 1.301 4.658 1.00 98.62 110 THR A CA 1
ATOM 821 C C . THR A 1 110 ? -3.594 1.991 3.899 1.00 98.62 110 THR A C 1
ATOM 823 O O . THR A 1 110 ? -3.824 2.896 3.094 1.00 98.62 110 THR A O 1
ATOM 826 N N . ILE A 1 111 ? -2.368 1.569 4.190 1.00 98.81 111 ILE A N 1
ATOM 827 C CA . ILE A 1 111 ? -1.176 1.956 3.451 1.00 98.81 111 ILE A CA 1
ATOM 828 C C . ILE A 1 111 ? -0.401 0.685 3.147 1.00 98.81 111 ILE A C 1
ATOM 830 O O . ILE A 1 111 ? -0.034 -0.062 4.057 1.00 98.81 111 ILE A O 1
ATOM 834 N N . TYR A 1 112 ? -0.133 0.442 1.871 1.00 98.50 112 TYR A N 1
ATOM 835 C CA . TYR A 1 112 ? 0.736 -0.649 1.446 1.00 98.50 112 TYR A CA 1
ATOM 836 C C . TYR A 1 112 ? 1.792 -0.141 0.474 1.00 98.50 112 TYR A C 1
ATOM 838 O O . TYR A 1 112 ? 1.642 0.908 -0.154 1.00 98.50 112 TYR A O 1
ATOM 846 N N . ARG A 1 113 ? 2.895 -0.882 0.374 1.00 98.50 113 ARG A N 1
ATOM 847 C CA . ARG A 1 113 ? 3.966 -0.589 -0.578 1.00 98.50 113 ARG A CA 1
ATOM 848 C C . ARG A 1 113 ? 3.781 -1.449 -1.819 1.00 98.50 113 ARG A C 1
ATOM 850 O O . ARG A 1 113 ? 3.833 -2.668 -1.701 1.00 98.50 113 ARG A O 1
ATOM 857 N N . ALA A 1 114 ? 3.607 -0.819 -2.971 1.00 98.00 114 ALA A N 1
ATOM 858 C CA . ALA A 1 114 ? 3.642 -1.455 -4.281 1.00 98.00 114 ALA A CA 1
ATOM 859 C C . ALA A 1 114 ? 5.028 -1.278 -4.906 1.00 98.00 114 ALA A C 1
ATOM 861 O O . ALA A 1 114 ? 5.644 -0.212 -4.776 1.00 98.00 114 ALA A O 1
ATOM 862 N N . TYR A 1 115 ? 5.497 -2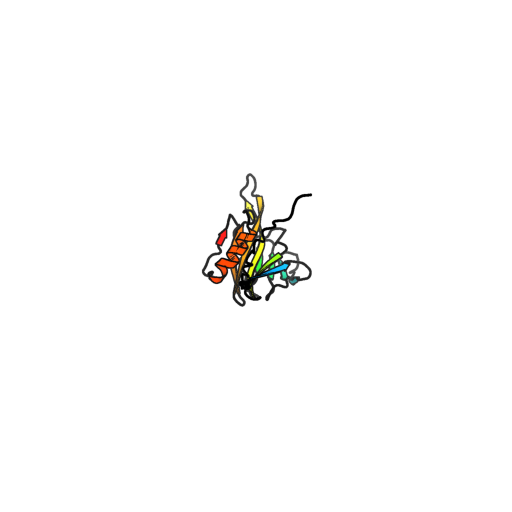.298 -5.610 1.00 97.00 115 TYR A N 1
ATOM 863 C CA . TYR A 1 115 ? 6.700 -2.229 -6.431 1.00 97.00 115 TYR A CA 1
ATOM 864 C C . TYR A 1 115 ? 6.285 -2.306 -7.895 1.00 97.00 115 TYR A C 1
ATOM 866 O O . TYR A 1 115 ? 5.806 -3.326 -8.385 1.00 97.00 115 TYR A O 1
ATOM 874 N N . VAL A 1 116 ? 6.442 -1.184 -8.581 1.00 96.38 116 VAL A N 1
ATOM 875 C CA . VAL A 1 116 ? 5.866 -0.947 -9.897 1.00 96.38 116 VAL A CA 1
ATOM 876 C C . VAL A 1 116 ? 6.986 -0.877 -10.920 1.00 96.38 116 VAL A C 1
ATOM 878 O O . VAL A 1 116 ? 7.882 -0.035 -10.809 1.00 96.38 116 VAL A O 1
ATOM 881 N N . ASN A 1 117 ? 6.932 -1.739 -11.927 1.00 94.56 117 ASN A N 1
ATOM 882 C CA . ASN A 1 117 ? 7.826 -1.655 -13.069 1.00 94.56 117 ASN A CA 1
ATOM 883 C C . ASN A 1 117 ? 7.422 -0.485 -13.967 1.00 94.56 117 ASN A C 1
ATOM 885 O O . ASN A 1 117 ? 6.254 -0.312 -14.317 1.00 94.56 117 ASN A O 1
ATOM 889 N N . VAL A 1 118 ? 8.409 0.318 -14.349 1.00 92.25 118 VAL A N 1
ATOM 890 C CA . VAL A 1 118 ? 8.253 1.392 -15.324 1.00 92.25 118 VAL A CA 1
ATOM 891 C C . VAL A 1 118 ? 9.329 1.305 -16.382 1.00 92.25 118 VAL A C 1
ATOM 893 O O . VAL A 1 118 ? 10.515 1.162 -16.082 1.00 92.25 118 VAL A O 1
ATOM 896 N N . GLU A 1 119 ? 8.908 1.451 -17.630 1.00 88.50 119 GLU A N 1
ATOM 897 C CA . GLU A 1 119 ? 9.829 1.661 -18.733 1.00 88.50 119 GLU A CA 1
ATOM 898 C C . GLU A 1 119 ? 10.338 3.097 -18.692 1.00 88.50 119 GLU A C 1
ATOM 900 O O . GLU A 1 119 ? 9.569 4.062 -18.667 1.00 88.50 119 GLU A O 1
ATOM 905 N N . VAL A 1 120 ? 11.656 3.242 -18.678 1.00 85.06 120 VAL A N 1
ATOM 906 C CA . VAL A 1 120 ? 12.323 4.521 -18.872 1.00 85.06 120 VAL A CA 1
ATOM 907 C C . VAL A 1 120 ? 12.982 4.521 -20.240 1.00 85.06 120 VAL A C 1
ATOM 909 O O . VAL A 1 120 ? 13.652 3.561 -20.631 1.00 85.06 120 VAL A O 1
ATOM 912 N N . GLN A 1 121 ? 12.786 5.613 -20.978 1.00 80.00 121 GLN A N 1
ATOM 913 C CA . GLN A 1 121 ? 13.504 5.815 -22.227 1.00 80.00 121 GLN A CA 1
ATOM 914 C C . GLN A 1 121 ? 14.991 5.970 -21.908 1.00 80.00 121 GLN A C 1
ATOM 916 O O . GLN A 1 121 ? 15.412 6.926 -21.258 1.00 80.00 121 GLN A O 1
ATOM 921 N N . SER A 1 122 ? 15.778 5.003 -22.361 1.00 77.56 122 SER A N 1
ATOM 922 C CA . SER A 1 122 ? 17.235 5.024 -22.331 1.00 77.56 122 SER A CA 1
ATOM 923 C C . SER A 1 122 ? 17.763 4.661 -23.711 1.00 77.56 122 SER A C 1
ATOM 925 O O . SER A 1 122 ? 17.159 3.863 -24.425 1.00 77.56 122 SER A O 1
ATOM 927 N N . THR A 1 123 ? 18.886 5.255 -24.106 1.00 64.69 123 THR A N 1
ATOM 928 C CA . THR A 1 123 ? 19.582 4.907 -25.348 1.00 64.69 123 THR A CA 1
ATOM 929 C C . THR A 1 123 ? 20.626 3.821 -25.057 1.00 64.69 123 THR A C 1
ATOM 931 O O . THR A 1 123 ? 21.313 3.909 -24.038 1.00 64.69 123 THR A O 1
ATOM 934 N N . PRO A 1 124 ? 20.773 2.779 -25.901 1.00 80.81 124 PRO A N 1
ATOM 935 C CA . PRO A 1 124 ? 20.060 2.499 -27.155 1.00 80.81 124 PRO A CA 1
ATOM 936 C C . PRO A 1 124 ? 18.755 1.688 -27.003 1.00 80.81 124 PRO A C 1
ATOM 938 O O . PRO A 1 124 ? 18.029 1.550 -27.982 1.00 80.81 124 PRO A O 1
ATOM 941 N N . VAL A 1 125 ? 18.454 1.141 -25.817 1.00 76.25 125 VAL A N 1
ATOM 942 C CA . VAL A 1 125 ? 17.271 0.294 -25.562 1.00 76.25 125 VAL A CA 1
ATOM 943 C C . VAL A 1 125 ? 16.552 0.780 -24.296 1.00 76.25 125 VAL A C 1
ATOM 945 O O . VAL A 1 125 ? 17.240 1.104 -23.318 1.00 76.25 125 VAL A O 1
ATOM 948 N N . PRO A 1 126 ? 15.202 0.822 -24.273 1.00 78.81 126 PRO A N 1
ATOM 949 C CA . PRO A 1 126 ? 14.435 1.108 -23.065 1.00 78.81 126 PRO A CA 1
ATOM 950 C C . PRO A 1 126 ? 14.824 0.182 -21.914 1.00 78.81 126 PRO A C 1
ATOM 952 O O . PRO A 1 126 ? 15.041 -1.016 -22.101 1.00 78.81 126 PRO A O 1
ATOM 955 N N . LYS A 1 127 ? 14.900 0.737 -20.707 1.00 84.38 127 LYS A N 1
ATOM 956 C CA . LYS A 1 127 ? 15.196 -0.022 -19.494 1.00 84.38 127 LYS A CA 1
ATOM 957 C C . LYS A 1 127 ? 13.948 -0.083 -18.628 1.00 84.38 127 LYS A C 1
ATOM 959 O O . LYS A 1 127 ? 13.292 0.931 -18.422 1.00 84.38 127 LYS A O 1
ATOM 964 N N . SER A 1 128 ? 13.653 -1.255 -18.075 1.00 87.38 128 SER A N 1
ATOM 965 C CA . SER A 1 128 ? 12.678 -1.369 -16.991 1.00 87.38 128 SER A CA 1
ATOM 966 C C . SER A 1 128 ? 13.368 -1.080 -15.658 1.00 87.38 128 SER A C 1
ATOM 968 O O . SER A 1 128 ? 14.426 -1.647 -15.362 1.00 87.38 128 SER A O 1
ATOM 970 N N . ILE A 1 129 ? 12.806 -0.166 -14.870 1.00 92.62 129 ILE A N 1
ATOM 971 C CA . ILE A 1 129 ? 13.215 0.078 -13.483 1.00 92.62 129 ILE A CA 1
ATOM 972 C C . ILE A 1 129 ? 12.030 -0.165 -12.552 1.00 92.62 129 ILE A C 1
ATOM 974 O O . ILE A 1 129 ? 10.880 0.073 -12.916 1.00 92.62 129 ILE A O 1
ATOM 978 N N . THR A 1 130 ? 12.311 -0.577 -11.321 1.00 95.31 130 THR A N 1
ATOM 979 C CA . THR A 1 130 ? 11.284 -0.746 -10.292 1.00 95.31 130 THR A CA 1
ATOM 980 C C . THR A 1 130 ? 11.199 0.508 -9.429 1.00 95.31 130 THR A C 1
ATOM 982 O O . THR A 1 130 ? 12.181 0.921 -8.811 1.00 95.31 130 THR A O 1
ATOM 985 N N . LYS A 1 131 ? 10.012 1.113 -9.366 1.00 96.75 131 LYS A N 1
ATOM 986 C CA . LYS A 1 131 ? 9.678 2.196 -8.436 1.00 96.75 131 LYS A CA 1
ATOM 987 C C . LYS A 1 131 ? 8.876 1.663 -7.259 1.00 96.75 131 LYS A C 1
ATOM 989 O O . LYS A 1 131 ? 8.079 0.746 -7.404 1.00 96.75 131 LYS A O 1
ATOM 994 N N . GLN A 1 132 ? 9.054 2.282 -6.100 1.00 98.00 132 GLN A N 1
ATOM 995 C CA . GLN A 1 132 ? 8.299 1.959 -4.893 1.00 98.00 132 GLN A CA 1
ATOM 996 C C . GLN A 1 132 ? 7.257 3.040 -4.633 1.00 98.00 132 GLN A C 1
ATOM 998 O O . GLN A 1 132 ? 7.574 4.231 -4.657 1.00 98.00 132 GLN A O 1
ATOM 1003 N N . VAL A 1 133 ? 6.024 2.625 -4.366 1.00 98.62 133 VAL A N 1
ATOM 1004 C CA . VAL A 1 133 ? 4.893 3.530 -4.150 1.00 98.62 133 VAL A CA 1
ATOM 1005 C C . VAL A 1 133 ? 4.187 3.138 -2.872 1.00 98.62 133 VAL A C 1
ATOM 1007 O O . VAL A 1 133 ? 3.848 1.974 -2.691 1.00 98.62 133 VAL A O 1
ATOM 1010 N N . LEU A 1 134 ? 3.948 4.102 -1.990 1.00 98.81 134 LEU A N 1
ATOM 1011 C CA . LEU A 1 134 ? 2.998 3.923 -0.903 1.00 98.81 134 LEU A CA 1
ATOM 1012 C C . LEU A 1 134 ? 1.616 4.291 -1.424 1.00 98.81 134 LEU A C 1
ATOM 1014 O O . LEU A 1 134 ? 1.369 5.440 -1.800 1.00 98.81 134 LEU A O 1
ATOM 1018 N N . VAL A 1 135 ? 0.745 3.296 -1.475 1.00 98.62 135 VAL A N 1
ATOM 1019 C CA . VAL A 1 135 ? -0.640 3.447 -1.896 1.00 98.62 135 VAL A CA 1
ATOM 1020 C C . VAL A 1 135 ? -1.476 3.639 -0.645 1.00 98.62 135 VAL A C 1
ATOM 1022 O O . VAL A 1 135 ? -1.426 2.807 0.259 1.00 98.62 135 VAL A O 1
ATOM 1025 N N . VAL A 1 136 ? -2.202 4.752 -0.581 1.00 98.69 136 VAL A N 1
ATOM 1026 C CA . VAL A 1 136 ? -3.123 5.057 0.516 1.00 98.69 136 VAL A CA 1
ATOM 1027 C C . VAL A 1 136 ? -4.536 4.761 0.045 1.00 98.69 136 VAL A C 1
ATOM 1029 O O . VAL A 1 136 ? -4.991 5.341 -0.943 1.00 98.69 136 VAL A O 1
ATOM 1032 N N . THR A 1 137 ? -5.237 3.902 0.774 1.00 98.00 137 THR A N 1
ATOM 1033 C CA . THR A 1 137 ? -6.591 3.454 0.438 1.00 98.00 137 THR A CA 1
ATOM 1034 C C . THR A 1 137 ? -7.563 3.911 1.512 1.00 98.00 137 THR A C 1
ATOM 1036 O O . THR A 1 137 ? -7.316 3.713 2.701 1.00 98.00 137 THR A O 1
ATOM 1039 N N . LYS A 1 138 ? -8.688 4.505 1.110 1.00 97.25 138 LYS A N 1
ATOM 1040 C CA . LYS A 1 138 ? -9.834 4.765 1.987 1.00 97.25 138 LYS A CA 1
ATOM 1041 C C . LYS A 1 138 ? -10.673 3.502 2.105 1.00 97.25 138 LYS A C 1
ATOM 1043 O O . LYS A 1 138 ? -10.978 2.876 1.096 1.00 97.25 138 LYS A O 1
ATOM 1048 N N . LEU A 1 139 ? -11.103 3.184 3.322 1.00 95.44 139 LEU A N 1
ATOM 1049 C CA . LEU A 1 139 ? -12.089 2.143 3.596 1.00 95.44 139 LEU A CA 1
ATOM 1050 C C . LEU A 1 139 ? -13.428 2.800 3.942 1.00 95.44 139 LEU A C 1
ATOM 1052 O O . LEU A 1 139 ? -13.496 3.644 4.837 1.00 95.44 139 LEU A O 1
ATOM 1056 N N . ASN A 1 140 ? -14.495 2.417 3.242 1.00 89.31 140 ASN A N 1
ATOM 1057 C CA . ASN A 1 140 ? -15.837 2.941 3.472 1.00 89.31 140 ASN A CA 1
ATOM 1058 C C . ASN A 1 140 ? -16.873 1.811 3.446 1.00 89.31 140 ASN A C 1
ATOM 1060 O O . ASN A 1 140 ? -17.348 1.414 2.384 1.00 89.31 140 ASN A O 1
ATOM 1064 N N . GLY A 1 141 ? -17.221 1.290 4.625 1.00 86.88 141 GLY A N 1
ATOM 1065 C CA . GLY A 1 141 ? -18.090 0.117 4.728 1.00 86.88 141 GLY A CA 1
ATOM 1066 C C . GLY A 1 141 ? -17.463 -1.091 4.028 1.00 86.88 141 GLY A C 1
ATOM 1067 O O . GLY A 1 141 ? -16.328 -1.459 4.331 1.00 86.88 141 GLY A O 1
ATOM 1068 N N . GLU A 1 142 ? -18.194 -1.685 3.085 1.00 88.06 142 GLU A N 1
ATOM 1069 C CA . GLU A 1 142 ? -17.707 -2.798 2.259 1.00 88.06 142 GLU A CA 1
ATOM 1070 C C . GLU A 1 142 ? -16.821 -2.339 1.088 1.00 88.06 142 GLU A C 1
ATOM 1072 O O . GLU A 1 142 ? -16.165 -3.172 0.466 1.00 88.06 142 GLU A O 1
ATOM 1077 N N . ASN A 1 143 ? -16.696 -1.036 0.841 1.00 91.25 143 ASN A N 1
ATOM 1078 C CA . ASN A 1 143 ? -16.019 -0.514 -0.344 1.00 91.25 143 ASN A CA 1
ATOM 1079 C C . ASN A 1 143 ? -14.649 0.063 0.011 1.00 91.25 143 ASN A C 1
ATOM 1081 O O . ASN A 1 143 ? -14.367 0.389 1.175 1.00 91.25 143 ASN A O 1
ATOM 1085 N N . ALA A 1 144 ? -13.798 0.207 -0.996 1.00 94.94 144 ALA A N 1
ATOM 1086 C CA . ALA A 1 144 ? -12.495 0.832 -0.851 1.00 94.94 144 ALA A CA 1
ATOM 1087 C C . ALA A 1 144 ? -12.062 1.534 -2.143 1.00 94.94 144 ALA A C 1
ATOM 1089 O O . ALA A 1 144 ? -12.514 1.202 -3.233 1.00 94.94 144 ALA A O 1
ATOM 1090 N N . CYS A 1 145 ? -11.228 2.564 -2.012 1.00 95.50 145 CYS A N 1
ATOM 1091 C CA . CYS A 1 145 ? -10.670 3.268 -3.164 1.00 95.50 145 CYS A CA 1
ATOM 1092 C C . CYS A 1 145 ? -9.313 3.889 -2.829 1.00 95.50 145 CYS A C 1
ATOM 1094 O O . CYS A 1 145 ? -9.065 4.299 -1.689 1.00 95.50 145 CYS A O 1
ATOM 1096 N N . HIS A 1 146 ? -8.432 3.991 -3.822 1.00 97.00 146 HIS A N 1
ATOM 1097 C CA . HIS A 1 146 ? -7.170 4.710 -3.666 1.00 97.00 146 HIS A CA 1
ATOM 1098 C C . HIS A 1 146 ? -7.434 6.210 -3.494 1.00 97.00 146 HIS A C 1
ATOM 1100 O O . HIS A 1 146 ? -8.230 6.796 -4.222 1.00 97.00 146 HIS A O 1
ATOM 1106 N N . ILE A 1 147 ? -6.739 6.839 -2.548 1.00 97.75 147 ILE A N 1
ATOM 1107 C CA . ILE A 1 147 ? -6.826 8.285 -2.297 1.00 97.75 147 ILE A CA 1
ATOM 1108 C C . ILE A 1 147 ? -5.491 8.996 -2.482 1.00 97.75 147 ILE A C 1
ATOM 1110 O O . ILE A 1 147 ? -5.469 10.213 -2.662 1.00 97.75 147 ILE A O 1
ATOM 1114 N N . ALA A 1 148 ? -4.374 8.263 -2.445 1.00 98.38 148 ALA A N 1
ATOM 1115 C CA . ALA A 1 148 ? -3.071 8.824 -2.755 1.00 98.38 148 ALA A CA 1
ATOM 1116 C C . ALA A 1 148 ? -2.053 7.782 -3.219 1.00 98.38 148 ALA A C 1
ATOM 1118 O O . ALA A 1 148 ? -2.072 6.626 -2.799 1.00 98.38 148 ALA A O 1
ATOM 1119 N N . TYR A 1 149 ? -1.111 8.262 -4.023 1.00 98.62 149 TYR A N 1
ATOM 1120 C CA . TYR A 1 149 ? 0.110 7.577 -4.414 1.00 98.62 149 TYR A CA 1
ATOM 1121 C C . TYR A 1 149 ? 1.297 8.437 -3.986 1.00 98.62 149 TYR A C 1
ATOM 1123 O O . TYR A 1 149 ? 1.450 9.572 -4.449 1.00 98.62 149 TYR A O 1
ATOM 1131 N N . VAL A 1 150 ? 2.142 7.907 -3.107 1.00 98.75 150 VAL A N 1
ATOM 1132 C CA . VAL A 1 150 ? 3.336 8.603 -2.616 1.00 98.75 150 VAL A CA 1
ATOM 1133 C C . VAL A 1 150 ? 4.573 7.886 -3.138 1.00 98.75 150 VAL A C 1
ATOM 1135 O O . VAL A 1 150 ? 4.771 6.702 -2.869 1.00 98.75 150 VAL A O 1
ATOM 1138 N N . ASP A 1 151 ? 5.411 8.598 -3.888 1.00 98.38 151 ASP A N 1
ATOM 1139 C CA . ASP A 1 151 ? 6.724 8.108 -4.307 1.00 98.38 151 ASP A CA 1
ATOM 1140 C C . ASP A 1 151 ? 7.583 7.819 -3.073 1.00 98.38 151 ASP A C 1
ATOM 1142 O O . ASP A 1 151 ? 7.875 8.716 -2.282 1.00 98.38 151 ASP A O 1
ATOM 1146 N N . ALA A 1 152 ? 7.990 6.564 -2.891 1.00 97.94 152 ALA A N 1
ATOM 1147 C CA . ALA A 1 152 ? 8.694 6.168 -1.682 1.00 97.94 152 ALA A CA 1
ATOM 1148 C C . ALA A 1 152 ? 10.169 6.615 -1.637 1.00 97.94 152 ALA A C 1
ATOM 1150 O O . ALA A 1 152 ? 10.828 6.368 -0.627 1.00 97.94 152 ALA A O 1
ATOM 1151 N N . SER A 1 153 ? 10.686 7.251 -2.697 1.00 97.31 153 SER A N 1
ATOM 1152 C CA . SER A 1 153 ? 12.042 7.819 -2.737 1.00 97.31 153 SER A CA 1
ATOM 1153 C C . SER A 1 153 ? 12.157 9.195 -2.074 1.00 97.31 153 SER A C 1
ATOM 1155 O O . SER A 1 153 ? 13.266 9.637 -1.772 1.00 97.31 153 SER A O 1
ATOM 1157 N N . ILE A 1 154 ? 11.033 9.877 -1.818 1.00 98.12 154 ILE A N 1
ATOM 1158 C CA . ILE A 1 154 ? 11.045 11.179 -1.144 1.00 98.12 154 ILE A CA 1
ATOM 1159 C C . ILE A 1 154 ? 11.349 11.023 0.350 1.00 98.12 154 ILE A C 1
ATOM 1161 O O . ILE A 1 154 ? 11.032 10.009 0.982 1.00 98.12 154 ILE A O 1
ATOM 1165 N N . GLN A 1 155 ? 11.911 12.070 0.952 1.00 97.75 155 GLN A N 1
ATOM 1166 C CA . GLN A 1 155 ? 12.156 12.094 2.390 1.00 97.75 155 GLN A CA 1
ATOM 1167 C C . GLN A 1 155 ? 10.838 11.952 3.168 1.00 97.75 155 GLN A C 1
ATOM 1169 O O . GLN A 1 155 ? 9.843 12.605 2.858 1.00 97.75 155 GLN A O 1
ATOM 1174 N N . ASN A 1 156 ? 10.848 11.116 4.210 1.00 97.44 156 ASN A N 1
ATOM 1175 C CA . ASN A 1 156 ? 9.702 10.877 5.093 1.00 97.44 156 ASN A CA 1
ATOM 1176 C C . ASN A 1 156 ? 8.438 10.337 4.387 1.00 97.44 156 ASN A C 1
ATOM 1178 O O . ASN A 1 156 ? 7.335 10.524 4.898 1.00 97.44 156 ASN A O 1
ATOM 1182 N N . ALA A 1 157 ? 8.572 9.626 3.258 1.00 98.50 157 ALA A N 1
ATOM 1183 C CA . ALA A 1 157 ? 7.436 9.115 2.479 1.00 98.50 157 ALA A CA 1
ATOM 1184 C C . ALA A 1 157 ? 6.383 8.352 3.312 1.00 98.50 157 ALA A C 1
ATOM 1186 O O . ALA A 1 157 ? 5.190 8.602 3.162 1.00 98.50 157 ALA A O 1
ATOM 1187 N N . ASN A 1 158 ? 6.811 7.470 4.229 1.00 98.44 158 ASN A N 1
ATOM 1188 C CA . ASN A 1 158 ? 5.893 6.719 5.103 1.00 98.44 158 ASN A CA 1
ATOM 1189 C C . ASN A 1 158 ? 5.070 7.654 6.003 1.00 98.44 158 ASN A C 1
ATOM 1191 O O . ASN A 1 158 ? 3.853 7.522 6.085 1.00 98.44 158 ASN A O 1
ATOM 1195 N N . ALA A 1 159 ? 5.725 8.634 6.634 1.00 98.44 159 ALA A N 1
ATOM 1196 C CA . ALA A 1 159 ? 5.041 9.617 7.467 1.00 98.44 159 ALA A CA 1
ATOM 1197 C C . ALA A 1 159 ? 4.074 10.469 6.635 1.00 98.44 159 ALA A C 1
ATOM 1199 O O . ALA A 1 159 ? 2.968 10.749 7.086 1.00 98.44 159 ALA A O 1
ATOM 1200 N N . LYS A 1 160 ? 4.451 10.817 5.396 1.00 98.62 160 LYS A N 1
ATOM 1201 C CA . LYS A 1 160 ? 3.576 11.578 4.502 1.00 98.62 160 LYS A CA 1
ATOM 1202 C C . LYS A 1 160 ? 2.335 10.788 4.084 1.00 98.62 160 LYS A C 1
ATOM 1204 O O . LYS A 1 160 ? 1.245 11.348 4.050 1.00 98.62 160 LYS A O 1
ATOM 1209 N N . ALA A 1 161 ? 2.482 9.495 3.801 1.00 98.69 161 ALA A N 1
ATOM 1210 C CA . ALA A 1 161 ? 1.351 8.618 3.509 1.00 98.69 161 ALA A CA 1
ATOM 1211 C C . ALA A 1 161 ? 0.393 8.506 4.712 1.00 98.69 161 ALA A C 1
ATOM 1213 O O . ALA A 1 161 ? -0.819 8.617 4.536 1.00 98.69 161 ALA A O 1
ATOM 1214 N N . ALA A 1 162 ? 0.931 8.367 5.929 1.00 98.44 162 ALA A N 1
ATOM 1215 C CA . ALA A 1 162 ? 0.141 8.340 7.161 1.00 98.44 162 ALA A CA 1
ATOM 1216 C C . ALA A 1 162 ? -0.592 9.665 7.427 1.00 98.44 162 ALA A C 1
ATOM 1218 O O . ALA A 1 162 ? -1.769 9.651 7.774 1.00 98.44 162 ALA A O 1
ATOM 1219 N N . GLU A 1 163 ? 0.069 10.804 7.205 1.00 98.06 163 GLU A N 1
ATOM 1220 C CA . GLU A 1 163 ? -0.544 12.133 7.316 1.00 98.06 163 GLU A CA 1
ATOM 1221 C C . GLU A 1 163 ? -1.738 12.279 6.363 1.00 98.06 163 GLU A C 1
ATOM 1223 O O . GLU A 1 163 ? -2.810 12.712 6.781 1.00 98.06 163 GLU A O 1
ATOM 1228 N N . ILE A 1 164 ? -1.578 11.869 5.099 1.00 98.25 164 ILE A N 1
ATOM 1229 C CA . ILE A 1 164 ? -2.656 11.915 4.102 1.00 98.25 164 ILE A CA 1
ATOM 1230 C C . ILE A 1 164 ? -3.811 11.000 4.509 1.00 98.25 164 ILE A C 1
ATOM 1232 O O . ILE A 1 164 ? -4.972 11.393 4.403 1.00 98.25 164 ILE A O 1
ATOM 1236 N N . ALA A 1 165 ? -3.516 9.793 4.995 1.00 98.00 165 ALA A N 1
ATOM 1237 C CA . ALA A 1 165 ? -4.550 8.891 5.484 1.00 98.00 165 ALA A CA 1
ATOM 1238 C C . ALA A 1 165 ? -5.351 9.543 6.627 1.00 98.00 165 ALA A C 1
ATOM 1240 O O . ALA A 1 165 ? -6.578 9.598 6.580 1.00 98.00 165 ALA A O 1
ATOM 1241 N N . ASP A 1 166 ? -4.668 10.115 7.615 1.00 97.12 166 ASP A N 1
ATOM 1242 C CA . ASP A 1 166 ? -5.314 10.703 8.788 1.00 97.12 166 ASP A CA 1
ATOM 1243 C C . ASP A 1 166 ? -6.093 11.997 8.483 1.00 97.12 166 ASP A C 1
ATOM 1245 O O . ASP A 1 166 ? -7.088 12.284 9.156 1.00 97.12 166 ASP A O 1
ATOM 1249 N N . ALA A 1 167 ? -5.643 12.790 7.503 1.00 95.75 167 ALA A N 1
ATOM 1250 C CA . ALA A 1 167 ? -6.201 14.109 7.201 1.00 95.75 167 ALA A CA 1
ATOM 1251 C C . ALA A 1 167 ? -7.236 14.109 6.064 1.00 95.75 167 ALA A C 1
ATOM 1253 O O . ALA A 1 167 ? -8.187 14.891 6.108 1.00 95.75 167 ALA A O 1
ATOM 1254 N N . ASN A 1 168 ? -7.075 13.259 5.044 1.00 94.56 168 ASN A N 1
ATOM 1255 C CA . ASN A 1 168 ? -7.835 13.375 3.795 1.00 94.56 168 ASN A CA 1
ATOM 1256 C C . ASN A 1 168 ? -8.951 12.337 3.654 1.00 94.56 168 ASN A C 1
ATOM 1258 O O . ASN A 1 168 ? -9.903 12.578 2.915 1.00 94.56 168 ASN A O 1
ATOM 1262 N N . VAL A 1 169 ? -8.881 11.197 4.349 1.00 92.12 169 VAL A N 1
ATOM 1263 C CA . VAL A 1 169 ? -9.845 10.098 4.153 1.00 92.12 169 VAL A CA 1
ATOM 1264 C C . VAL A 1 169 ? -11.287 10.528 4.425 1.00 92.12 169 VAL A C 1
ATOM 1266 O O . VAL A 1 169 ? -12.191 10.132 3.690 1.00 92.12 169 VAL A O 1
ATOM 1269 N N . SER A 1 170 ? -11.534 11.353 5.442 1.00 91.31 170 SER A N 1
ATOM 1270 C CA . SER A 1 170 ? -12.884 11.844 5.755 1.00 91.31 170 SER A CA 1
ATOM 1271 C C . SER A 1 170 ? -13.449 12.786 4.688 1.00 91.31 170 SER A C 1
ATOM 1273 O O . SER A 1 170 ? -14.666 12.866 4.552 1.00 91.31 170 SER A O 1
ATOM 1275 N N . LEU A 1 171 ? -12.584 13.459 3.925 1.00 93.50 171 LEU A N 1
ATOM 1276 C CA . LEU A 1 171 ? -12.951 14.462 2.922 1.00 93.50 171 LEU A CA 1
ATOM 1277 C C . LEU A 1 171 ? -13.024 13.889 1.499 1.00 93.50 171 LEU A C 1
ATOM 1279 O O . LEU A 1 171 ? -13.685 14.470 0.648 1.00 93.50 171 LEU A O 1
ATOM 1283 N N . PHE A 1 172 ? -12.353 12.764 1.242 1.00 96.06 172 PHE A N 1
ATOM 1284 C CA . PHE A 1 172 ? -12.249 12.173 -0.092 1.00 96.06 172 PHE A CA 1
ATOM 1285 C C . PHE A 1 172 ? -13.519 11.415 -0.505 1.00 96.06 172 PHE A C 1
ATOM 1287 O O . PHE A 1 172 ? -13.994 10.533 0.220 1.00 96.06 172 PHE A O 1
ATOM 1294 N N . THR A 1 173 ? -14.021 11.679 -1.705 1.00 94.62 173 THR A N 1
ATOM 1295 C CA . THR A 1 173 ? -15.195 11.035 -2.301 1.00 94.62 173 THR A CA 1
ATOM 1296 C C . THR A 1 173 ? -14.769 10.020 -3.363 1.00 94.62 173 THR A C 1
ATOM 1298 O O . THR A 1 173 ? -14.387 10.386 -4.475 1.00 94.62 173 THR A O 1
ATOM 1301 N N . CYS A 1 174 ? -14.849 8.724 -3.034 1.00 91.75 174 CYS A N 1
ATOM 1302 C CA . CYS A 1 174 ? -14.541 7.641 -3.975 1.00 91.75 174 CYS A CA 1
ATOM 1303 C C . CYS A 1 174 ? -15.387 7.751 -5.256 1.00 91.75 174 CYS A C 1
ATOM 1305 O O . CYS A 1 174 ? -16.582 8.032 -5.189 1.00 91.75 174 CYS A O 1
ATOM 1307 N N . GLY A 1 175 ? -14.765 7.522 -6.416 1.00 88.94 175 GLY A N 1
ATOM 1308 C CA . GLY A 1 175 ? -15.416 7.598 -7.730 1.00 88.94 175 GLY A CA 1
ATOM 1309 C C . GLY A 1 175 ? -15.630 9.018 -8.271 1.00 88.94 175 GLY A C 1
ATOM 1310 O O . GLY A 1 175 ? -16.054 9.166 -9.412 1.00 88.94 175 GLY A O 1
ATOM 1311 N N . SER A 1 176 ? -15.337 10.061 -7.488 1.00 93.19 176 SER A N 1
ATOM 1312 C CA . SER A 1 176 ? -15.410 11.465 -7.929 1.00 93.19 176 SER A CA 1
ATOM 1313 C C . SER A 1 176 ? -14.058 12.164 -7.817 1.00 93.19 176 SER A C 1
ATOM 1315 O O . SER A 1 176 ? -13.598 12.785 -8.776 1.00 93.19 176 SER A O 1
ATOM 1317 N N . ASP A 1 177 ? -13.397 12.029 -6.667 1.00 95.50 177 ASP A N 1
ATOM 1318 C CA . ASP A 1 177 ? -12.092 12.634 -6.430 1.00 95.50 177 ASP A CA 1
ATOM 1319 C C . ASP A 1 177 ? -10.969 11.797 -7.049 1.00 95.50 177 ASP A C 1
ATOM 1321 O O . ASP A 1 177 ? -11.014 10.565 -7.088 1.00 95.50 177 ASP A O 1
ATOM 1325 N N . LYS A 1 178 ? -9.921 12.480 -7.518 1.00 95.06 178 LYS A N 1
ATOM 1326 C CA . LYS A 1 178 ? -8.720 11.830 -8.054 1.00 95.06 178 LYS A CA 1
ATOM 1327 C C . LYS A 1 178 ? -7.688 11.613 -6.945 1.00 95.06 178 LYS A C 1
ATOM 1329 O O . LYS A 1 178 ? -7.461 12.542 -6.166 1.00 95.06 178 LYS A O 1
ATOM 1334 N N . PRO A 1 179 ? -6.996 10.457 -6.903 1.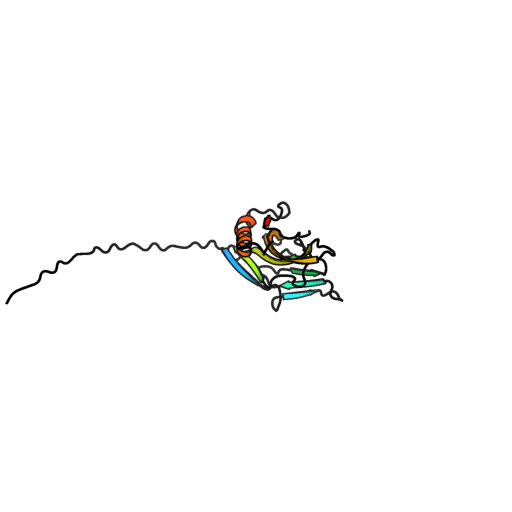00 96.88 179 PRO A N 1
ATOM 1335 C CA . PRO A 1 179 ? -5.954 10.216 -5.913 1.00 96.88 179 PRO A CA 1
ATOM 1336 C C . PRO A 1 179 ? -4.845 11.277 -5.960 1.00 96.88 179 PRO A C 1
ATOM 1338 O O . PRO A 1 179 ? -4.320 11.597 -7.033 1.00 96.88 179 PRO A O 1
ATOM 1341 N N . LEU A 1 180 ? -4.445 11.786 -4.793 1.00 97.69 180 LEU A N 1
ATOM 1342 C CA . LEU A 1 180 ? -3.327 12.717 -4.666 1.00 97.69 180 LEU A CA 1
ATOM 1343 C C . LEU A 1 18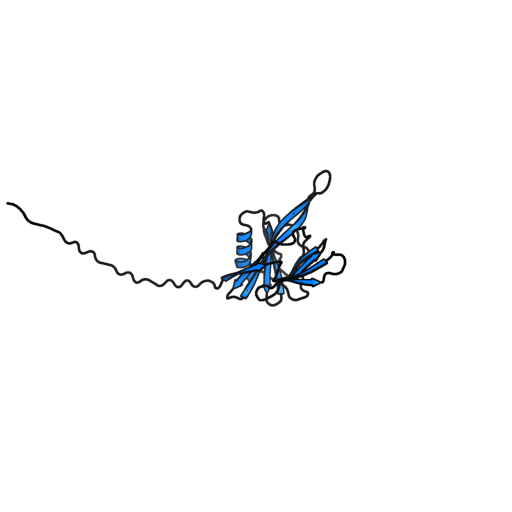0 ? -2.020 12.046 -5.109 1.00 97.69 180 LEU A C 1
ATOM 1345 O O . LEU A 1 180 ? -1.738 10.907 -4.747 1.00 97.69 180 LEU A O 1
ATOM 1349 N N . ARG A 1 181 ? -1.180 12.766 -5.854 1.00 98.06 181 ARG A N 1
ATOM 1350 C CA . ARG A 1 181 ? 0.144 12.284 -6.271 1.00 98.06 181 ARG A CA 1
ATOM 1351 C C . ARG A 1 181 ? 1.223 13.104 -5.575 1.00 98.06 181 ARG A C 1
ATOM 1353 O O . ARG A 1 181 ? 1.271 14.317 -5.753 1.00 98.06 181 ARG A O 1
ATOM 1360 N N . VAL A 1 182 ? 2.077 12.449 -4.790 1.00 98.38 182 VAL A N 1
ATOM 1361 C CA . VAL A 1 182 ? 3.168 13.101 -4.046 1.00 98.38 182 VAL A CA 1
ATOM 1362 C C . VAL A 1 182 ? 4.514 12.578 -4.534 1.00 98.38 182 VAL A C 1
ATOM 1364 O O . VAL A 1 182 ? 4.755 11.372 -4.510 1.00 98.38 182 VAL A O 1
ATOM 1367 N N . GLY A 1 183 ? 5.396 13.483 -4.963 1.00 97.38 183 GLY A N 1
ATOM 1368 C CA . GLY A 1 183 ? 6.640 13.129 -5.653 1.00 97.38 183 GLY A CA 1
ATOM 1369 C C . GLY A 1 183 ? 6.379 12.758 -7.114 1.00 97.38 183 GLY A C 1
ATOM 1370 O O . GLY A 1 183 ? 5.552 13.392 -7.769 1.00 97.38 183 GLY A O 1
ATOM 1371 N N . ASN A 1 184 ? 7.061 11.728 -7.626 1.00 96.31 184 ASN A N 1
ATOM 1372 C CA . ASN A 1 184 ? 6.885 11.248 -8.998 1.00 96.31 184 ASN A CA 1
ATOM 1373 C C . ASN A 1 184 ? 6.501 9.752 -9.052 1.00 96.31 184 ASN A C 1
ATOM 1375 O O . ASN A 1 184 ? 7.243 8.934 -9.626 1.00 96.31 184 ASN A O 1
ATOM 1379 N N . PRO A 1 185 ? 5.353 9.368 -8.454 1.00 96.44 185 PRO A N 1
ATOM 1380 C CA . PRO A 1 185 ? 4.889 7.994 -8.515 1.00 96.44 185 PRO A CA 1
ATOM 1381 C C . PRO A 1 185 ? 4.532 7.618 -9.967 1.00 96.44 185 PRO A C 1
ATOM 1383 O O . PRO A 1 185 ? 4.133 8.483 -10.752 1.00 96.44 185 PRO A O 1
ATOM 1386 N N . PRO A 1 186 ? 4.651 6.338 -10.343 1.00 94.12 186 PRO A N 1
ATOM 1387 C CA . PRO A 1 186 ? 4.181 5.798 -11.614 1.00 94.12 186 PRO A CA 1
ATOM 1388 C C . PRO A 1 186 ? 2.648 5.751 -11.699 1.00 94.12 186 PRO A C 1
ATOM 1390 O O . PRO A 1 186 ? 1.944 5.954 -10.705 1.00 94.12 186 PRO A O 1
ATOM 1393 N N . ALA A 1 187 ? 2.116 5.546 -12.903 1.00 89.88 187 ALA A N 1
ATOM 1394 C CA . ALA A 1 187 ? 0.675 5.450 -13.124 1.00 89.88 187 ALA A CA 1
ATOM 1395 C C . ALA A 1 187 ? 0.107 4.131 -12.573 1.00 89.88 187 ALA A C 1
ATOM 1397 O O . ALA A 1 187 ? 0.750 3.089 -12.669 1.00 89.88 187 ALA A O 1
ATOM 1398 N N . PHE A 1 188 ? -1.108 4.212 -12.034 1.00 91.75 188 PHE A N 1
ATOM 1399 C CA . PHE A 1 188 ? -1.965 3.074 -11.705 1.00 91.75 188 PHE A CA 1
ATOM 1400 C C . PHE A 1 188 ? -3.124 3.072 -12.708 1.00 91.75 188 PHE A C 1
ATOM 1402 O O . PHE A 1 188 ? -3.471 4.137 -13.228 1.00 91.75 188 PHE A O 1
ATOM 1409 N N . ARG A 1 189 ? -3.648 1.892 -13.031 1.00 85.00 189 ARG A N 1
ATOM 1410 C CA . ARG A 1 189 ? -4.634 1.669 -14.097 1.00 85.00 189 ARG A CA 1
ATOM 1411 C C . ARG A 1 189 ? -5.939 1.180 -13.481 1.00 85.00 189 ARG A C 1
ATOM 1413 O O . ARG A 1 189 ? -5.878 0.300 -12.633 1.00 85.00 189 ARG A O 1
ATOM 1420 N N . ASP A 1 190 ? -7.057 1.762 -13.895 1.00 72.19 190 ASP A N 1
ATOM 1421 C CA . ASP A 1 190 ? -8.399 1.291 -13.525 1.00 72.19 190 ASP A CA 1
ATOM 1422 C C . ASP A 1 190 ? -8.756 -0.018 -14.251 1.00 72.19 190 ASP A C 1
ATOM 1424 O O . ASP A 1 190 ? -8.206 -0.245 -15.359 1.00 72.19 190 ASP A O 1
#

Organism: NCBI:txid549386

Sequence (190 aa):
MNPEIVVLAAAACTFAFPALAQTSSGTGRTVAYTETSGKTCKTLSNQGEGEIVEWKCRGVGRDPFFIDAVTLGGVAFGKDGEHEPGFTPSQEFTGKKIEWRLQNGKPYATIYRAYVNVEVQSTPVPKSITKQVLVVTKLNGENACHIAYVDASIQNANAKAAEIADANVSLFTCGSDKPLRVGNPPAFRD

Radius of gyration: 26.54 Å; chains: 1; bounding box: 54×57×104 Å